Protein AF-A0A8J9S6G0-F1 (afdb_monomer_lite)

Sequence (273 aa):
MLQKEKFLAVPFSVGAMVRSRDTAATLPPPAPLPKRSLSDLYPTIAELQRQLRAQKAAGQPTAKRSPTPLLDPEKFKRIKVEPKKYAKAIDRAARKSRQTTADTLSKQLKDVHKVLNAHQVDFFKFHRQRRTEHAKLLKTIRDVFNKEARKVEKDATHAEKARIAALRANDMTAYSKLLEETRNDRLQYLLDKTEKHFTQISSLLHQERSDDGGDQKGNNSYYASAHLKTEEVRQPSILVGGELKEYQLLGLQWLVSLYNNKLNGILADEMGL

Radius of gyration: 73.79 Å; chains: 1; bounding box: 169×74×153 Å

Secondary structure (DSSP, 8-state):
--------------------------------PPPPPGGGGHHHHHHHHHHHHHHHHHHS--TT-----SS-TTTT-------HHHHHHHHHHHHHHHHHHHHHHHHHHHHHHHHHHHHHHHHHHHHHHHHHHHHHHHHHHHHHHHHHHHHHHHHHHHHHHHHHHHHHTT-HHHHHHHHHHTT-HHHHHHHHHHHHHHHHHHHHHHHHHTT------SS-HHHHHHTSS-------TT--SSPPPHHHHHHHHHHHHHHHTT--------S--

pLDDT: mean 74.68, std 18.39, range [33.09, 98.12]

Structure (mmCIF, N/CA/C/O backbone):
data_AF-A0A8J9S6G0-F1
#
_entry.id   AF-A0A8J9S6G0-F1
#
loop_
_atom_site.group_PDB
_atom_site.id
_atom_site.type_symbol
_atom_site.label_atom_id
_atom_site.label_alt_id
_atom_site.label_comp_id
_atom_site.label_asym_id
_atom_site.label_entity_id
_atom_site.label_seq_id
_atom_site.pdbx_PDB_ins_code
_atom_site.Cartn_x
_atom_site.Cartn_y
_atom_site.Cartn_z
_atom_site.occupancy
_atom_site.B_iso_or_equiv
_atom_site.auth_seq_id
_atom_site.auth_comp_id
_atom_site.auth_asym_id
_atom_site.auth_atom_id
_atom_site.pdbx_PDB_model_num
ATOM 1 N N . MET A 1 1 ? -72.592 -12.028 15.151 1.00 35.75 1 MET A N 1
ATOM 2 C CA . MET A 1 1 ? -72.909 -13.454 15.386 1.00 35.75 1 MET A CA 1
ATOM 3 C C . MET A 1 1 ? -72.595 -13.732 16.846 1.00 35.75 1 MET A C 1
ATOM 5 O O . MET A 1 1 ? -71.434 -13.620 17.189 1.00 35.75 1 MET A O 1
ATOM 9 N N . LEU A 1 2 ? -73.475 -13.985 17.801 1.00 43.28 2 LEU A N 1
ATOM 10 C CA . LEU A 1 2 ? -74.925 -14.006 18.005 1.00 43.28 2 LEU A CA 1
ATOM 11 C C . LEU A 1 2 ? -75.035 -13.657 19.514 1.00 43.28 2 LEU A C 1
ATOM 13 O O . LEU A 1 2 ? -74.174 -14.065 20.284 1.00 43.28 2 LEU A O 1
ATOM 17 N N . GLN A 1 3 ? -75.855 -12.673 19.899 1.00 38.41 3 GLN A N 1
ATOM 18 C CA . GLN A 1 3 ? -77.070 -12.892 20.707 1.00 38.41 3 GLN A CA 1
ATOM 19 C C . GLN A 1 3 ? -76.854 -13.748 21.977 1.00 38.41 3 GLN A C 1
ATOM 21 O O . GLN A 1 3 ? -76.356 -14.855 21.884 1.00 38.41 3 GLN A O 1
ATOM 26 N N . LYS A 1 4 ? -77.306 -13.410 23.183 1.00 37.19 4 LYS A N 1
ATOM 27 C CA . LYS A 1 4 ? -78.151 -12.349 23.752 1.00 37.19 4 LYS A CA 1
ATOM 28 C C . LYS A 1 4 ? -78.420 -12.834 25.196 1.00 37.19 4 LYS A C 1
ATOM 30 O O . LYS A 1 4 ? -78.429 -14.039 25.404 1.00 37.19 4 LYS A O 1
ATOM 35 N N . GLU A 1 5 ? -78.788 -11.916 26.096 1.00 39.09 5 GLU A N 1
ATOM 36 C CA . GLU A 1 5 ? -79.733 -12.182 27.204 1.00 39.09 5 GLU A CA 1
ATOM 37 C C . GLU A 1 5 ? -79.266 -13.100 28.375 1.00 39.09 5 GLU A C 1
ATOM 39 O O . GLU A 1 5 ? -78.584 -14.087 28.183 1.00 39.09 5 GLU A O 1
ATOM 44 N N . LYS A 1 6 ? -79.594 -12.891 29.655 1.00 42.31 6 LYS A N 1
ATOM 45 C CA . LYS A 1 6 ? -80.516 -11.962 30.316 1.00 42.31 6 LYS A CA 1
ATOM 46 C C . LYS A 1 6 ? -80.328 -12.025 31.850 1.00 42.31 6 LYS A C 1
ATOM 48 O O . LYS A 1 6 ? -80.106 -13.093 32.403 1.00 42.31 6 LYS A O 1
ATOM 53 N N . PHE A 1 7 ? -80.536 -10.866 32.476 1.00 39.62 7 PHE A N 1
ATOM 54 C CA . PHE A 1 7 ? -81.046 -10.602 33.833 1.00 39.62 7 PHE A CA 1
ATOM 55 C C . PHE A 1 7 ? -80.230 -10.952 35.095 1.00 39.62 7 PHE A C 1
ATOM 57 O O . PHE A 1 7 ? -80.375 -11.996 35.720 1.00 39.62 7 PHE A O 1
ATOM 64 N N . LEU A 1 8 ? -79.532 -9.914 35.573 1.00 38.03 8 LEU A N 1
ATOM 65 C CA . LEU A 1 8 ? -79.665 -9.400 36.943 1.00 38.03 8 LEU A CA 1
ATOM 66 C C . LEU A 1 8 ? -81.150 -9.189 37.302 1.00 38.03 8 LEU A C 1
ATOM 68 O O . LEU A 1 8 ? -81.834 -8.507 36.544 1.00 38.03 8 LEU A O 1
ATOM 72 N N . ALA A 1 9 ? -81.615 -9.691 38.450 1.00 42.94 9 ALA A N 1
ATOM 73 C CA . ALA A 1 9 ? -82.533 -8.983 39.359 1.00 42.94 9 ALA A CA 1
ATOM 74 C C . ALA A 1 9 ? -82.919 -9.863 40.561 1.00 42.94 9 ALA A C 1
ATOM 76 O O . ALA A 1 9 ? -83.453 -10.959 40.426 1.00 42.94 9 ALA A O 1
ATOM 77 N N . VAL A 1 10 ? -82.659 -9.320 41.746 1.00 43.94 10 VAL A N 1
ATOM 78 C CA . VAL A 1 10 ? -83.148 -9.751 43.060 1.00 43.94 10 VAL A CA 1
ATOM 79 C C . VAL A 1 10 ? -84.654 -9.462 43.154 1.00 43.94 10 VAL A C 1
ATOM 81 O O . VAL A 1 10 ? -85.050 -8.371 42.743 1.00 43.94 10 VAL A O 1
ATOM 84 N N . PRO A 1 11 ? -85.499 -10.318 43.755 1.00 45.34 11 PRO A N 1
ATOM 85 C CA . PRO A 1 11 ? -86.811 -9.885 44.205 1.00 45.34 11 PRO A CA 1
ATOM 86 C C . PRO A 1 11 ? -86.759 -9.547 45.701 1.00 45.34 11 PRO A C 1
ATOM 88 O O . PRO A 1 11 ? -86.687 -10.421 46.562 1.00 45.34 11 PRO A O 1
ATOM 91 N N . PHE A 1 12 ? -86.809 -8.250 45.999 1.00 35.78 12 PHE A N 1
ATOM 92 C CA . PHE A 1 12 ? -87.302 -7.710 47.264 1.00 35.78 12 PHE A CA 1
ATOM 93 C C . PHE A 1 12 ? -88.588 -6.947 46.941 1.00 35.78 12 PHE A C 1
ATOM 95 O O . PHE A 1 12 ? -88.571 -6.148 46.009 1.00 35.78 12 PHE A O 1
ATOM 102 N N . SER A 1 13 ? -89.669 -7.215 47.680 1.00 36.53 13 SER A N 1
ATOM 103 C CA . SER A 1 13 ? -90.870 -6.376 47.893 1.00 36.53 13 SER A CA 1
ATOM 104 C C . SER A 1 13 ? -92.065 -7.309 48.153 1.00 36.53 13 SER A C 1
ATOM 106 O O . SER A 1 13 ? -92.480 -8.045 47.266 1.00 36.53 13 SER A O 1
ATOM 108 N N . VAL A 1 14 ? -92.441 -7.547 49.412 1.00 38.38 14 VAL A N 1
ATOM 109 C CA . VAL A 1 14 ? -93.369 -6.733 50.229 1.00 38.38 14 VAL A CA 1
ATOM 110 C C . VAL A 1 14 ? -94.842 -7.027 49.914 1.00 38.38 14 VAL A C 1
ATOM 112 O O . VAL A 1 14 ? -95.349 -6.746 48.837 1.00 38.38 14 VAL A O 1
ATOM 115 N N . GLY A 1 15 ? -95.507 -7.570 50.940 1.00 36.59 15 GLY A N 1
ATOM 116 C CA . GLY A 1 15 ? -96.826 -7.157 51.427 1.00 36.59 15 GLY A CA 1
ATOM 117 C C . GLY A 1 15 ? -97.965 -7.027 50.419 1.00 36.59 15 GLY A C 1
ATOM 118 O O . GLY A 1 15 ? -98.207 -5.945 49.893 1.00 36.59 15 GLY A O 1
ATOM 119 N N . ALA A 1 16 ? -98.776 -8.079 50.297 1.00 41.28 16 ALA A N 1
ATOM 120 C CA . ALA A 1 16 ? -100.154 -7.934 49.841 1.00 41.28 16 ALA A CA 1
ATOM 121 C C . ALA A 1 16 ? -101.040 -7.567 51.041 1.00 41.28 16 ALA A C 1
ATOM 123 O O . ALA A 1 16 ? -101.256 -8.357 51.961 1.00 41.28 16 ALA A O 1
ATOM 124 N N . MET A 1 17 ? -101.494 -6.318 51.023 1.00 38.25 17 MET A N 1
ATOM 125 C CA . MET A 1 17 ? -102.382 -5.699 51.992 1.00 38.25 17 MET A CA 1
ATOM 126 C C . MET A 1 17 ? -103.817 -6.207 51.826 1.00 38.25 17 MET A C 1
ATOM 128 O O . MET A 1 17 ? -104.361 -6.276 50.725 1.00 38.25 17 MET A O 1
ATOM 132 N N . VAL A 1 18 ? -104.412 -6.510 52.973 1.00 37.88 18 VAL A N 1
ATOM 133 C CA . VAL A 1 18 ? -105.819 -6.822 53.213 1.00 37.88 18 VAL A CA 1
ATOM 134 C C . VAL A 1 18 ? -106.748 -5.799 52.550 1.00 37.88 18 VAL A C 1
ATOM 136 O O . VAL A 1 18 ? -106.618 -4.594 52.764 1.00 37.88 18 VAL A O 1
ATOM 139 N N . ARG A 1 19 ? -107.762 -6.291 51.832 1.00 38.34 19 ARG A N 1
ATOM 140 C CA . ARG A 1 19 ? -109.042 -5.596 51.658 1.00 38.34 19 ARG A CA 1
ATOM 141 C C . ARG A 1 19 ? -110.169 -6.590 51.906 1.00 38.34 19 ARG A C 1
ATOM 143 O O . ARG A 1 19 ? -110.445 -7.438 51.068 1.00 38.34 19 ARG A O 1
ATOM 150 N N . SER A 1 20 ? -110.801 -6.463 53.066 1.00 33.09 20 SER A N 1
ATOM 151 C CA . SER A 1 20 ? -112.131 -7.000 53.336 1.00 33.09 20 SER A CA 1
ATOM 152 C C . SER A 1 20 ? -113.051 -5.801 53.539 1.00 33.09 20 SER A C 1
ATOM 154 O O . SER A 1 20 ? -112.735 -4.919 54.339 1.00 33.09 20 SER A O 1
ATOM 156 N N . ARG A 1 21 ? -114.136 -5.735 52.767 1.00 38.53 21 ARG A N 1
ATOM 157 C CA . ARG A 1 21 ? -115.273 -4.851 53.021 1.00 38.53 21 ARG A CA 1
ATOM 158 C C . ARG A 1 21 ? -116.511 -5.722 53.167 1.00 38.53 21 ARG A C 1
ATOM 160 O O . ARG A 1 21 ? -116.861 -6.443 52.241 1.00 38.53 21 ARG A O 1
ATOM 167 N N . ASP A 1 22 ? -117.087 -5.594 54.355 1.00 33.62 22 ASP A N 1
ATOM 168 C CA . ASP A 1 22 ? -118.505 -5.575 54.692 1.00 33.62 22 ASP A CA 1
ATOM 169 C C . ASP A 1 22 ? -119.375 -6.762 54.265 1.00 33.62 22 ASP A C 1
ATOM 171 O O . ASP A 1 22 ? -119.702 -6.950 53.099 1.00 33.62 22 ASP A O 1
ATOM 175 N N . THR A 1 23 ? -119.865 -7.507 55.259 1.00 40.75 23 THR A N 1
ATOM 176 C CA . THR A 1 23 ? -121.305 -7.577 55.582 1.00 40.75 23 THR A CA 1
ATOM 177 C C . THR A 1 23 ? -121.524 -8.430 56.836 1.00 40.75 23 THR A C 1
ATOM 179 O O . THR A 1 23 ? -120.995 -9.528 56.980 1.00 40.75 23 THR A O 1
ATOM 182 N N . ALA A 1 24 ? -122.283 -7.885 57.784 1.00 34.50 24 ALA A N 1
ATOM 183 C CA . ALA A 1 24 ? -122.760 -8.578 58.973 1.00 34.50 24 ALA A CA 1
ATOM 184 C C . ALA A 1 24 ? -123.905 -9.541 58.617 1.00 34.50 24 ALA A C 1
ATOM 186 O O . ALA A 1 24 ? -124.788 -9.133 57.868 1.00 34.50 24 ALA A O 1
ATOM 187 N N . ALA A 1 25 ? -123.916 -10.756 59.186 1.00 37.22 25 ALA A N 1
ATOM 188 C CA . ALA A 1 25 ? -125.109 -11.447 59.710 1.00 37.22 25 ALA A CA 1
ATOM 189 C C . ALA A 1 25 ? -124.828 -12.930 60.055 1.00 37.22 25 ALA A C 1
ATOM 191 O O . ALA A 1 25 ? -124.450 -13.716 59.197 1.00 37.22 25 ALA A O 1
ATOM 192 N N . THR A 1 26 ? -125.115 -13.277 61.314 1.00 38.00 26 THR A N 1
ATOM 193 C CA . THR A 1 26 ? -125.876 -14.468 61.752 1.00 38.00 26 THR A CA 1
ATOM 194 C C . THR A 1 26 ? -125.322 -15.887 61.496 1.00 38.00 26 THR A C 1
ATOM 196 O O . THR A 1 26 ? -125.267 -16.381 60.377 1.00 38.00 26 THR A O 1
ATOM 199 N N . LEU A 1 27 ? -125.027 -16.598 62.596 1.00 46.34 27 LEU A N 1
ATOM 200 C CA . LEU A 1 27 ? -124.764 -18.049 62.663 1.00 46.34 27 LEU A CA 1
ATOM 201 C C . LEU A 1 27 ? -126.004 -18.903 62.315 1.00 46.34 27 LEU A C 1
ATOM 203 O O . LEU A 1 27 ? -127.105 -18.572 62.759 1.00 46.34 27 LEU A O 1
ATOM 207 N N . PRO A 1 28 ? -125.813 -20.061 61.647 1.00 52.03 28 PRO A N 1
ATOM 208 C CA . PRO A 1 28 ? -126.498 -21.310 62.035 1.00 52.03 28 PRO A CA 1
ATOM 209 C C . PRO A 1 28 ? -125.566 -22.571 62.025 1.00 52.03 28 PRO A C 1
ATOM 211 O O . PRO A 1 28 ? -124.398 -22.458 61.655 1.00 52.03 28 PRO A O 1
ATOM 214 N N . PRO A 1 29 ? -126.023 -23.754 62.515 1.00 51.69 29 PRO A N 1
ATOM 215 C CA . PRO A 1 29 ? -125.214 -24.772 63.223 1.00 51.69 29 PRO A CA 1
ATOM 216 C C . PRO A 1 29 ? -124.598 -25.885 62.328 1.00 51.69 29 PRO A C 1
ATOM 218 O O . PRO A 1 29 ? -124.905 -25.941 61.138 1.00 51.69 29 PRO A O 1
ATOM 221 N N . PRO A 1 30 ? -123.737 -26.791 62.864 1.00 58.31 30 PRO A N 1
ATOM 222 C CA . PRO A 1 30 ? -122.928 -27.712 62.054 1.00 58.31 30 PRO A CA 1
ATOM 223 C C . PRO A 1 30 ? -123.548 -29.113 61.861 1.00 58.31 30 PRO A C 1
ATOM 225 O O . PRO A 1 30 ? -124.180 -29.649 62.770 1.00 58.31 30 PRO A O 1
ATOM 228 N N . ALA A 1 31 ? -123.273 -29.748 60.711 1.00 43.78 31 ALA A N 1
ATOM 229 C CA . ALA A 1 31 ? -123.422 -31.194 60.449 1.00 43.78 31 ALA A CA 1
ATOM 230 C C . ALA A 1 31 ? -122.500 -31.634 59.264 1.00 43.78 31 ALA A C 1
ATOM 232 O O . ALA A 1 31 ? -121.952 -30.765 58.589 1.00 43.78 31 ALA A O 1
ATOM 233 N N . PRO A 1 32 ? -122.267 -32.939 58.996 1.00 50.75 32 PRO A N 1
ATOM 234 C CA . PRO A 1 32 ? -121.074 -33.702 59.386 1.00 50.75 32 PRO A CA 1
ATOM 235 C C . PRO A 1 32 ? -120.124 -34.087 58.219 1.00 50.75 32 PRO A C 1
ATOM 237 O O . PRO A 1 32 ? -120.483 -34.048 57.047 1.00 50.75 32 PRO A O 1
ATOM 240 N N . LEU A 1 33 ? -118.895 -34.506 58.560 1.00 52.81 33 LEU A N 1
ATOM 241 C CA . LEU A 1 33 ? -117.817 -34.923 57.637 1.00 52.81 33 LEU A CA 1
ATOM 242 C C . LEU A 1 33 ? -118.018 -36.339 57.039 1.00 52.81 33 LEU A C 1
ATOM 244 O O . LEU A 1 33 ? -118.394 -37.249 57.785 1.00 52.81 33 LEU A O 1
ATOM 248 N N . PRO A 1 34 ? -117.642 -36.597 55.764 1.00 50.94 34 PRO A N 1
ATOM 249 C CA . PRO A 1 34 ? -117.531 -37.949 55.221 1.00 50.94 34 PRO A CA 1
ATOM 250 C C . PRO A 1 34 ? -116.129 -38.544 55.467 1.00 50.94 34 PRO A C 1
ATOM 252 O O . PRO A 1 34 ? -115.103 -37.871 55.350 1.00 50.94 34 PRO A O 1
ATOM 255 N N . LYS A 1 35 ? -116.084 -39.834 55.817 1.00 49.53 35 LYS A N 1
ATOM 256 C CA . LYS A 1 35 ? -114.869 -40.608 56.130 1.00 49.53 35 LYS A CA 1
ATOM 257 C C . LYS A 1 35 ? -114.070 -40.936 54.852 1.00 49.53 35 LYS A C 1
ATOM 259 O O . LYS A 1 35 ? -114.642 -41.456 53.900 1.00 49.53 35 LYS A O 1
ATOM 264 N N . ARG A 1 36 ? -112.752 -40.676 54.852 1.00 52.06 36 ARG A N 1
ATOM 265 C CA . ARG A 1 36 ? -111.778 -41.089 53.811 1.00 52.06 36 ARG A CA 1
ATOM 266 C C . ARG A 1 36 ? -111.217 -42.495 54.094 1.00 52.06 36 ARG A C 1
ATOM 268 O O . ARG A 1 36 ? -111.046 -42.864 55.254 1.00 52.06 36 ARG A O 1
ATOM 275 N N . SER A 1 37 ? -110.966 -43.273 53.037 1.00 54.47 37 SER A N 1
ATOM 276 C CA . SER A 1 37 ? -110.610 -44.703 53.051 1.00 54.47 37 SER A CA 1
ATOM 277 C C . SER A 1 37 ? -109.114 -45.001 53.261 1.00 54.47 37 SER A C 1
ATOM 279 O O . SER A 1 37 ? -108.248 -44.214 52.901 1.00 54.47 37 SER A O 1
ATOM 281 N N . LEU A 1 38 ? -108.833 -46.196 53.799 1.00 56.62 38 LEU A N 1
ATOM 282 C CA . LEU A 1 38 ? -107.563 -46.734 54.333 1.00 56.62 38 LEU A CA 1
ATOM 283 C C . LEU A 1 38 ? -106.335 -46.816 53.392 1.00 56.62 38 LEU A C 1
ATOM 285 O O . LEU A 1 38 ? -105.284 -47.291 53.816 1.00 56.62 38 LEU A O 1
ATOM 289 N N . SER A 1 39 ? -106.416 -46.366 52.142 1.00 57.22 39 SER A N 1
ATOM 290 C CA . SER A 1 39 ? -105.309 -46.438 51.172 1.00 57.22 39 SER A CA 1
ATOM 291 C C . SER A 1 39 ? -104.228 -45.364 51.369 1.00 57.22 39 SER A C 1
ATOM 293 O O . SER A 1 39 ? -103.098 -45.549 50.923 1.00 57.22 39 SER A O 1
ATOM 295 N N . ASP A 1 40 ? -104.533 -44.285 52.093 1.00 54.97 40 ASP A N 1
ATOM 296 C CA . ASP A 1 40 ? -103.639 -43.125 52.247 1.00 54.97 40 ASP A CA 1
ATOM 297 C C . ASP A 1 40 ? -102.641 -43.256 53.420 1.00 54.97 40 ASP A C 1
ATOM 299 O O . ASP A 1 40 ? -101.820 -42.368 53.638 1.00 54.97 40 ASP A O 1
ATOM 303 N N . LEU A 1 41 ? -102.684 -44.356 54.189 1.00 57.53 41 LEU A N 1
ATOM 304 C CA . LEU A 1 41 ? -101.901 -44.515 55.429 1.00 57.53 41 LEU A CA 1
ATOM 305 C C . LEU A 1 41 ? -100.533 -45.211 55.257 1.00 57.53 41 LEU A C 1
ATOM 307 O O . LEU A 1 41 ? -99.709 -45.195 56.172 1.00 57.53 41 LEU A O 1
ATOM 311 N N . TYR A 1 42 ? -100.266 -45.833 54.105 1.00 58.72 42 TYR A N 1
ATOM 312 C CA . TYR A 1 42 ? -99.021 -46.579 53.855 1.00 58.72 42 TYR A CA 1
ATOM 313 C C . TYR A 1 42 ? -97.747 -45.717 53.697 1.00 58.72 42 TYR A C 1
ATOM 315 O O . TYR A 1 42 ? -96.700 -46.131 54.208 1.00 58.72 42 TYR A O 1
ATOM 323 N N . PRO A 1 43 ? -97.775 -44.525 53.063 1.00 62.19 43 PRO A N 1
ATOM 324 C CA . PRO A 1 43 ? -96.584 -43.677 52.931 1.00 62.19 43 PRO A CA 1
ATOM 325 C C . PRO A 1 43 ? -96.059 -43.181 54.287 1.00 62.19 43 PRO A C 1
ATOM 327 O O . PRO A 1 43 ? -94.851 -43.117 54.511 1.00 62.19 43 PRO A O 1
ATOM 330 N N . THR A 1 44 ? -96.967 -42.905 55.226 1.00 67.81 44 THR A N 1
ATOM 331 C CA . THR A 1 44 ? -96.662 -42.321 56.541 1.00 67.81 44 THR A CA 1
ATOM 332 C C . THR A 1 44 ? -95.887 -43.285 57.444 1.00 67.81 44 THR A C 1
ATOM 334 O O . THR A 1 44 ? -94.997 -42.877 58.190 1.00 67.81 44 THR A O 1
ATOM 337 N N . ILE A 1 45 ? -96.174 -44.587 57.350 1.00 73.12 45 ILE A N 1
ATOM 338 C CA . ILE A 1 45 ? -95.494 -45.617 58.149 1.00 73.12 45 ILE A CA 1
ATOM 339 C C . ILE A 1 45 ? -94.046 -45.812 57.671 1.00 73.12 45 ILE A C 1
ATOM 341 O O . ILE A 1 45 ? -93.134 -45.949 58.491 1.00 73.12 45 ILE A O 1
ATOM 345 N N . ALA A 1 46 ? -93.806 -45.776 56.357 1.00 74.50 46 ALA A N 1
ATOM 346 C CA . ALA A 1 46 ? -92.463 -45.909 55.789 1.00 74.50 46 ALA A CA 1
ATOM 347 C C . ALA A 1 46 ? -91.544 -44.741 56.191 1.00 74.50 46 ALA A C 1
ATOM 349 O O . ALA A 1 46 ? -90.350 -44.926 56.452 1.00 74.50 46 ALA A O 1
ATOM 350 N N . GLU A 1 47 ? -92.110 -43.540 56.280 1.00 77.19 47 GLU A N 1
ATOM 351 C CA . GLU A 1 47 ? -91.395 -42.328 56.664 1.00 77.19 47 GLU A CA 1
ATOM 352 C C . GLU A 1 47 ? -91.034 -42.330 58.156 1.00 77.19 47 GLU A C 1
ATOM 354 O O . GLU A 1 47 ? -89.877 -42.087 58.514 1.00 77.19 47 GLU A O 1
ATOM 359 N N . LEU A 1 48 ? -91.964 -42.762 59.017 1.00 78.31 48 LEU A N 1
ATOM 360 C CA . LEU A 1 48 ? -91.702 -42.982 60.442 1.00 78.31 48 LEU A CA 1
ATOM 361 C C . LEU A 1 48 ? -90.595 -44.029 60.658 1.00 78.31 48 LEU A C 1
ATOM 363 O O . LEU A 1 48 ? -89.713 -43.865 61.503 1.00 78.31 48 LEU A O 1
ATOM 367 N N . GLN A 1 49 ? -90.588 -45.096 59.853 1.00 79.12 49 GLN A N 1
ATOM 368 C CA . GLN A 1 49 ? -89.577 -46.147 59.946 1.00 79.12 49 GLN A CA 1
ATOM 369 C C . GLN A 1 49 ? -88.182 -45.657 59.517 1.00 79.12 49 GLN A C 1
ATOM 371 O O . GLN A 1 49 ? -87.183 -46.061 60.119 1.00 79.12 49 GLN A O 1
ATOM 376 N N . ARG A 1 50 ? -88.083 -44.756 58.525 1.00 79.56 50 ARG A N 1
ATOM 377 C CA . ARG A 1 50 ? -86.815 -44.083 58.176 1.00 79.56 50 ARG A CA 1
ATOM 378 C C . ARG A 1 50 ? -86.339 -43.159 59.289 1.00 79.56 50 ARG A C 1
ATOM 380 O O . ARG A 1 50 ? -85.162 -43.218 59.636 1.00 79.56 50 ARG A O 1
ATOM 387 N N . GLN A 1 51 ? -87.231 -42.361 59.871 1.00 81.12 51 GLN A N 1
ATOM 388 C CA . GLN A 1 51 ? -86.887 -41.458 60.972 1.00 81.12 51 GLN A CA 1
ATOM 389 C C . GLN A 1 51 ? -86.392 -42.228 62.204 1.00 81.12 51 GLN A C 1
ATOM 391 O O . GLN A 1 51 ? -85.357 -41.882 62.770 1.00 81.12 51 GLN A O 1
ATOM 396 N N . LEU A 1 52 ? -87.053 -43.332 62.565 1.00 79.94 52 LEU A N 1
ATOM 397 C CA . LEU A 1 52 ? -86.630 -44.188 63.677 1.00 79.94 52 LEU A CA 1
ATOM 398 C C . LEU A 1 52 ? -85.290 -44.889 63.410 1.00 79.94 52 LEU A C 1
ATOM 400 O O . LEU A 1 52 ? -84.472 -45.019 64.321 1.00 79.94 52 LEU A O 1
ATOM 404 N N . ARG A 1 53 ? -85.024 -45.315 62.167 1.00 78.88 53 ARG A N 1
ATOM 405 C CA . ARG A 1 53 ? -83.717 -45.880 61.785 1.00 78.88 53 ARG A CA 1
ATOM 406 C C . ARG A 1 53 ? -82.607 -44.829 61.806 1.00 78.88 53 ARG A C 1
ATOM 408 O O . ARG A 1 53 ? -81.522 -45.133 62.289 1.00 78.88 53 ARG A O 1
ATOM 415 N N . ALA A 1 54 ? -82.876 -43.608 61.346 1.00 78.56 54 ALA A N 1
ATOM 416 C CA . ALA A 1 54 ? -81.922 -42.501 61.398 1.00 78.56 54 ALA A CA 1
ATOM 417 C C . ALA A 1 54 ? -81.610 -42.083 62.843 1.00 78.56 54 ALA A C 1
ATOM 419 O O . ALA A 1 54 ? -80.443 -41.903 63.180 1.00 78.56 54 ALA A O 1
ATOM 420 N N . GLN A 1 55 ? -82.620 -42.016 63.719 1.00 76.31 55 GLN A N 1
ATOM 421 C CA . GLN A 1 55 ? -82.402 -41.755 65.145 1.00 76.31 55 GLN A CA 1
ATOM 422 C C . GLN A 1 55 ? -81.600 -42.871 65.822 1.00 76.31 55 GLN A C 1
ATOM 424 O O . GLN A 1 55 ? -80.666 -42.578 66.565 1.00 76.31 55 GLN A O 1
ATOM 429 N N . LYS A 1 56 ? -81.897 -44.148 65.535 1.00 73.06 56 LYS A N 1
ATOM 430 C CA . LYS A 1 56 ? -81.092 -45.264 66.058 1.00 73.06 56 LYS A CA 1
ATOM 431 C C . LYS A 1 56 ? -79.652 -45.226 65.550 1.00 73.06 56 LYS A C 1
ATOM 433 O O . LYS A 1 56 ? -78.749 -45.437 66.346 1.00 73.06 56 LYS A O 1
ATOM 438 N N . ALA A 1 57 ? -79.429 -44.916 64.273 1.00 69.75 57 ALA A N 1
ATOM 439 C CA . ALA A 1 57 ? -78.086 -44.787 63.710 1.00 69.75 57 ALA A CA 1
ATOM 440 C C . ALA A 1 57 ? -77.311 -43.592 64.299 1.00 69.75 57 ALA A C 1
ATOM 442 O O . ALA A 1 57 ? -76.116 -43.709 64.548 1.00 69.75 57 ALA A O 1
ATOM 443 N N . ALA A 1 58 ? -77.985 -42.470 64.571 1.00 64.88 58 ALA A N 1
ATOM 444 C CA . ALA A 1 58 ? -77.384 -41.302 65.217 1.00 64.88 58 ALA A CA 1
ATOM 445 C C . ALA A 1 58 ? -77.056 -41.543 66.703 1.00 64.88 58 ALA A C 1
ATOM 447 O O . ALA A 1 58 ? -76.087 -40.986 67.214 1.00 64.88 58 ALA A O 1
ATOM 448 N N . GLY A 1 59 ? -77.846 -42.378 67.387 1.00 61.00 59 GLY A N 1
ATOM 449 C CA . GLY A 1 59 ? -77.647 -42.741 68.792 1.00 61.00 59 GLY A CA 1
ATOM 450 C C . GLY A 1 59 ? -76.723 -43.939 69.025 1.00 61.00 59 GLY A C 1
ATOM 451 O O . GLY A 1 59 ? -76.397 -44.233 70.175 1.00 61.00 59 GLY A O 1
ATOM 452 N N . GLN A 1 60 ? -76.299 -44.651 67.976 1.00 60.66 60 GLN A N 1
ATOM 453 C CA . GLN A 1 60 ? -75.428 -45.812 68.124 1.00 60.66 60 GLN A CA 1
ATOM 454 C C . GLN A 1 60 ? -73.970 -45.343 68.248 1.00 60.66 60 GLN A C 1
ATOM 456 O O . GLN A 1 60 ? -73.448 -44.730 67.311 1.00 60.66 60 GLN A O 1
ATOM 461 N N . PRO A 1 61 ? -73.282 -45.598 69.379 1.00 57.34 61 PRO A N 1
ATOM 462 C CA . PRO A 1 61 ? -71.888 -45.214 69.523 1.00 57.34 61 PRO A CA 1
ATOM 463 C C . PRO A 1 61 ? -71.080 -45.955 68.458 1.00 57.34 61 PRO A C 1
ATOM 465 O O . PRO A 1 61 ? -71.018 -47.184 68.433 1.00 57.34 61 PRO A O 1
ATOM 468 N N . THR A 1 62 ? -70.484 -45.199 67.539 1.00 61.16 62 THR A N 1
ATOM 469 C CA . THR A 1 62 ? -69.572 -45.734 66.531 1.00 61.16 62 THR A CA 1
ATOM 470 C C . THR A 1 62 ? -68.356 -46.302 67.261 1.00 61.16 62 THR A C 1
ATOM 472 O O . THR A 1 62 ? -67.439 -45.578 67.636 1.00 61.16 62 THR A O 1
ATOM 475 N N . ALA A 1 63 ? -68.358 -47.616 67.495 1.00 57.03 63 ALA A N 1
ATOM 476 C CA . ALA A 1 63 ? -67.389 -48.355 68.312 1.00 57.03 63 ALA A CA 1
ATOM 477 C C . ALA A 1 63 ? -65.942 -48.377 67.754 1.00 57.03 63 ALA A C 1
ATOM 479 O O . ALA A 1 63 ? -65.141 -49.226 68.127 1.00 57.03 63 ALA A O 1
ATOM 480 N N . LYS A 1 64 ? -65.590 -47.456 66.846 1.00 59.88 64 LYS A N 1
ATOM 481 C CA . LYS A 1 64 ? -64.265 -47.322 66.222 1.00 59.88 64 LYS A CA 1
ATOM 482 C C . LYS A 1 64 ? -63.821 -45.860 66.071 1.00 59.88 64 LYS A C 1
ATOM 484 O O . LYS A 1 64 ? -63.242 -45.492 65.053 1.00 59.88 64 LYS A O 1
ATOM 489 N N . ARG A 1 65 ? -64.086 -45.002 67.059 1.00 59.06 65 ARG A N 1
ATOM 490 C CA . ARG A 1 65 ? -63.395 -43.706 67.155 1.00 59.06 65 ARG A CA 1
ATOM 491 C C . ARG A 1 65 ? -62.141 -43.882 68.007 1.00 59.06 65 ARG A C 1
ATOM 493 O O . ARG A 1 65 ? -62.238 -44.172 69.195 1.00 59.06 65 ARG A O 1
ATOM 500 N N . SER A 1 66 ? -60.969 -43.729 67.388 1.00 59.62 66 SER A N 1
ATOM 501 C CA . SER A 1 66 ? -59.703 -43.529 68.105 1.00 59.62 66 SER A CA 1
ATOM 502 C C . SER A 1 66 ? -59.866 -42.393 69.122 1.00 59.62 66 SER A C 1
ATOM 504 O O . SER A 1 66 ? -60.597 -41.446 68.813 1.00 59.62 66 SER A O 1
ATOM 506 N N . PRO A 1 67 ? -59.214 -42.438 70.298 1.00 61.31 67 PRO A N 1
ATOM 507 C CA . PRO A 1 67 ? -59.372 -41.404 71.313 1.00 61.31 67 PRO A CA 1
ATOM 508 C C . PRO A 1 67 ? -58.864 -40.062 70.772 1.00 61.31 67 PRO A C 1
ATOM 510 O O . PRO A 1 67 ? -57.669 -39.783 70.759 1.00 61.31 67 PRO A O 1
ATOM 513 N N . THR A 1 68 ? -59.777 -39.229 70.282 1.00 62.59 68 THR A N 1
ATOM 514 C CA . THR A 1 68 ? -59.507 -37.821 70.000 1.00 62.59 68 THR A CA 1
ATOM 515 C C . THR A 1 68 ? -59.403 -37.106 71.345 1.00 62.59 68 THR A C 1
ATOM 517 O O . THR A 1 68 ? -60.348 -37.220 72.134 1.00 62.59 68 THR A O 1
ATOM 520 N N . PRO A 1 69 ? -58.301 -36.393 71.640 1.00 64.56 69 PRO A N 1
ATOM 521 C CA . PRO A 1 69 ? -58.187 -35.591 72.852 1.00 64.56 69 PRO A CA 1
ATOM 522 C C . PRO A 1 69 ? -59.414 -34.685 72.981 1.00 64.56 69 PRO A C 1
ATOM 524 O O . PRO A 1 69 ? -59.751 -33.958 72.049 1.00 64.56 69 PRO A O 1
ATOM 527 N N . LEU A 1 70 ? -60.110 -34.768 74.117 1.00 61.44 70 LEU A N 1
ATOM 528 C CA . LEU A 1 70 ? -61.388 -34.081 74.350 1.00 61.44 70 LEU A CA 1
ATOM 529 C C . LEU A 1 70 ? -61.269 -32.548 74.239 1.00 61.44 70 LEU A C 1
ATOM 531 O O . LEU A 1 70 ? -62.256 -31.859 73.993 1.00 61.44 70 LEU A O 1
ATOM 535 N N . LEU A 1 71 ? -60.052 -32.022 74.382 1.00 67.88 71 LEU A N 1
ATOM 536 C CA . LEU A 1 71 ? -59.701 -30.636 74.120 1.00 67.88 71 LEU A CA 1
ATOM 537 C C . LEU A 1 71 ? -58.520 -30.612 73.152 1.00 67.88 71 LEU A C 1
ATOM 539 O O . LEU A 1 71 ? -57.514 -31.276 73.393 1.00 67.88 71 LEU A O 1
ATOM 543 N N . ASP A 1 72 ? -58.649 -29.839 72.075 1.00 69.50 72 ASP A N 1
ATOM 544 C CA . ASP A 1 72 ? -57.558 -29.577 71.141 1.00 69.50 72 ASP A CA 1
ATOM 545 C C . ASP A 1 72 ? -56.404 -28.885 71.896 1.00 69.50 72 ASP A C 1
ATOM 547 O O . ASP A 1 72 ? -56.577 -27.743 72.340 1.00 69.50 72 ASP A O 1
ATOM 551 N N . PRO A 1 73 ? -55.243 -29.545 72.089 1.00 69.88 73 PRO A N 1
ATOM 552 C CA . PRO A 1 73 ? -54.132 -28.983 72.849 1.00 69.88 73 PRO A CA 1
ATOM 553 C C . PRO A 1 73 ? -53.628 -27.666 72.257 1.00 69.88 73 PRO A C 1
ATOM 555 O O . PRO A 1 73 ? -53.153 -26.813 73.001 1.00 69.88 73 PRO A O 1
ATOM 558 N N . GLU A 1 74 ? -53.757 -27.468 70.941 1.00 71.94 74 GLU A N 1
ATOM 559 C CA . GLU A 1 74 ? -53.363 -26.226 70.270 1.00 71.94 74 GLU A CA 1
ATOM 560 C C . GLU A 1 74 ? -54.282 -25.059 70.644 1.00 71.94 74 GLU A C 1
ATOM 562 O O . GLU A 1 74 ? -53.825 -23.926 70.791 1.00 71.94 74 GLU A O 1
ATOM 567 N N . LYS A 1 75 ? -55.569 -25.335 70.884 1.00 70.81 75 LYS A N 1
ATOM 568 C CA . LYS A 1 75 ? -56.579 -24.314 71.194 1.00 70.81 75 LYS A CA 1
ATOM 569 C C . LYS A 1 75 ? -56.364 -23.647 72.556 1.00 70.81 75 LYS A C 1
ATOM 571 O O . LYS A 1 75 ? -56.817 -22.523 72.761 1.00 70.81 75 LYS A O 1
ATOM 576 N N . PHE A 1 76 ? -55.664 -24.316 73.473 1.00 69.88 76 PHE A N 1
ATOM 577 C CA . PHE A 1 76 ? -55.423 -23.837 74.840 1.00 69.88 76 PHE A CA 1
ATOM 578 C C . PHE A 1 76 ? -53.944 -23.556 75.144 1.00 69.88 76 PHE A C 1
ATOM 580 O O . PHE A 1 76 ? -53.592 -23.279 76.294 1.00 69.88 76 PHE A O 1
ATOM 587 N N . LYS A 1 77 ? -53.057 -23.575 74.138 1.00 78.88 77 LYS A N 1
ATOM 588 C CA . LYS A 1 77 ? -51.664 -23.149 74.326 1.00 78.88 77 LYS A CA 1
ATOM 589 C C . LYS A 1 77 ? -51.607 -21.657 74.637 1.00 78.88 77 LYS A C 1
ATOM 591 O O . LYS A 1 77 ? -52.035 -20.811 73.855 1.00 78.88 77 LYS A O 1
ATOM 596 N N . ARG A 1 78 ? -51.016 -21.317 75.784 1.00 78.25 78 ARG A N 1
ATOM 597 C CA . ARG A 1 78 ? -50.764 -19.925 76.164 1.00 78.25 78 ARG A CA 1
ATOM 598 C C . ARG A 1 78 ? -49.703 -19.337 75.234 1.00 78.25 78 ARG A C 1
ATOM 600 O O . ARG A 1 78 ? -48.536 -19.717 75.301 1.00 78.25 78 ARG A O 1
ATOM 607 N N . ILE A 1 79 ? -50.106 -18.394 74.387 1.00 77.75 79 ILE A N 1
ATOM 608 C CA . ILE A 1 79 ? -49.188 -17.683 73.495 1.00 77.75 79 ILE A CA 1
ATOM 609 C C . ILE A 1 79 ? -48.281 -16.796 74.352 1.00 77.75 79 ILE A C 1
ATOM 611 O O . ILE A 1 79 ? -48.731 -15.840 74.988 1.00 77.75 79 ILE A O 1
ATOM 615 N N . LYS A 1 80 ? -46.990 -17.128 74.392 1.00 79.88 80 LYS A N 1
ATOM 616 C CA . LYS A 1 80 ? -45.977 -16.291 75.031 1.00 79.88 80 LYS A CA 1
ATOM 617 C C . LYS A 1 80 ? -45.712 -15.088 74.128 1.00 79.88 80 LYS A C 1
ATOM 619 O O . LYS A 1 80 ? -45.227 -15.243 73.012 1.00 79.88 80 LYS A O 1
ATOM 624 N N . VAL A 1 81 ? -46.045 -13.889 74.602 1.00 79.12 81 VAL A N 1
ATOM 625 C CA . VAL A 1 81 ? -45.743 -12.650 73.876 1.00 79.12 81 VAL A CA 1
ATOM 626 C C . VAL A 1 81 ? -44.247 -12.384 73.991 1.00 79.12 81 VAL A C 1
ATOM 628 O O . VAL A 1 81 ? -43.733 -12.132 75.083 1.00 79.12 81 VAL A O 1
ATOM 631 N N . GLU A 1 82 ? -43.542 -12.466 72.866 1.00 79.06 82 GLU A N 1
ATOM 632 C CA . GLU A 1 82 ? -42.100 -12.256 72.839 1.00 79.06 82 GLU A CA 1
ATOM 633 C C . GLU A 1 82 ? -41.733 -10.800 73.189 1.00 79.06 82 GLU A C 1
ATOM 635 O O . GLU A 1 82 ? -42.379 -9.853 72.721 1.00 79.06 82 GLU A O 1
ATOM 640 N N . PRO A 1 83 ? -40.680 -10.575 74.000 1.00 82.75 83 PRO A N 1
ATOM 641 C CA . PRO A 1 83 ? -40.212 -9.234 74.324 1.00 82.75 83 PRO A CA 1
ATOM 642 C C . PRO A 1 83 ? -39.907 -8.396 73.076 1.00 82.75 83 PRO A C 1
ATOM 644 O O . PRO A 1 83 ? -39.222 -8.846 72.156 1.00 82.75 83 PRO A O 1
ATOM 647 N N . LYS A 1 84 ? -40.289 -7.108 73.094 1.00 81.88 84 LYS A N 1
ATOM 648 C CA . LYS A 1 84 ? -40.045 -6.143 71.994 1.00 81.88 84 LYS A CA 1
ATOM 649 C C . LYS A 1 84 ? -38.576 -6.073 71.531 1.00 81.88 84 LYS A C 1
ATOM 651 O O . LYS A 1 84 ? -38.306 -5.646 70.410 1.00 81.88 84 LYS A O 1
ATOM 656 N N . LYS A 1 85 ? -37.616 -6.476 72.377 1.00 84.50 85 LYS A N 1
ATOM 657 C CA . LYS A 1 85 ? -36.185 -6.575 72.040 1.00 84.50 85 LYS A CA 1
ATOM 658 C C . LYS A 1 85 ? -35.924 -7.567 70.897 1.00 84.50 85 LYS A C 1
ATOM 660 O O . LYS A 1 85 ? -35.132 -7.242 70.016 1.00 84.50 85 LYS A O 1
ATOM 665 N N . TYR A 1 86 ? -36.596 -8.720 70.881 1.00 83.25 86 TYR A N 1
ATOM 666 C CA . TYR A 1 86 ? -36.425 -9.736 69.837 1.00 83.25 86 TYR A CA 1
ATOM 667 C C . TYR A 1 86 ? -37.007 -9.274 68.499 1.00 83.25 86 TYR A C 1
ATOM 669 O O . TYR A 1 86 ? -36.324 -9.370 67.485 1.00 83.25 86 TYR A O 1
ATOM 677 N N . ALA A 1 87 ? -38.187 -8.645 68.505 1.00 84.00 87 ALA A N 1
ATOM 678 C CA . ALA A 1 87 ? -38.763 -8.026 67.307 1.00 84.00 87 ALA A CA 1
ATOM 679 C C . ALA A 1 87 ? -37.823 -6.968 66.694 1.00 84.00 87 ALA A C 1
ATOM 681 O O . ALA A 1 87 ? -37.510 -7.017 65.508 1.00 84.00 87 ALA A O 1
ATOM 682 N N . LYS A 1 88 ? -37.259 -6.071 67.521 1.00 89.94 88 LYS A N 1
ATOM 683 C CA . LYS A 1 88 ? -36.262 -5.083 67.064 1.00 89.94 88 LYS A CA 1
ATOM 684 C C . LYS A 1 88 ? -34.983 -5.731 66.520 1.00 89.94 88 LYS A C 1
ATOM 686 O O . LYS A 1 88 ? -34.364 -5.174 65.616 1.00 89.94 88 LYS A O 1
ATOM 691 N N . ALA A 1 89 ? -34.547 -6.859 67.082 1.00 90.31 89 ALA A N 1
ATOM 692 C CA . ALA A 1 89 ? -33.374 -7.584 66.599 1.00 90.31 89 ALA A CA 1
ATOM 693 C C . ALA A 1 89 ? -33.630 -8.225 65.225 1.00 90.31 89 ALA A C 1
ATOM 695 O O . ALA A 1 89 ? -32.782 -8.100 64.343 1.00 90.31 89 ALA A O 1
ATOM 696 N N . ILE A 1 90 ? -34.810 -8.820 65.025 1.00 88.25 90 ILE A N 1
ATOM 697 C CA . ILE A 1 90 ? -35.248 -9.380 63.738 1.00 88.25 90 ILE A CA 1
ATOM 698 C C . ILE A 1 90 ? -35.336 -8.275 62.679 1.00 88.25 90 ILE A C 1
ATOM 700 O O . ILE A 1 90 ? -34.757 -8.420 61.605 1.00 88.25 90 ILE A O 1
ATOM 704 N N . ASP A 1 91 ? -35.948 -7.131 62.996 1.00 91.06 91 ASP A N 1
ATOM 705 C CA . ASP A 1 91 ? -36.027 -5.993 62.071 1.00 91.06 91 ASP A CA 1
ATOM 706 C C . ASP A 1 91 ? -34.645 -5.458 61.684 1.00 91.06 91 ASP A C 1
ATOM 708 O O . ASP A 1 91 ? -34.384 -5.161 60.516 1.00 91.06 91 ASP A O 1
ATOM 712 N N . ARG A 1 92 ? -33.723 -5.343 62.649 1.00 93.88 92 ARG A N 1
ATOM 713 C CA . ARG A 1 92 ? -32.334 -4.945 62.368 1.00 93.88 92 ARG A CA 1
ATOM 714 C C . ARG A 1 92 ? -31.619 -5.969 61.492 1.00 93.88 92 ARG A C 1
ATOM 716 O O . ARG A 1 92 ? -30.909 -5.564 60.575 1.00 93.88 92 ARG A O 1
ATOM 723 N N . ALA A 1 93 ? -31.804 -7.264 61.746 1.00 92.81 93 ALA A N 1
ATOM 724 C CA . ALA A 1 93 ? -31.221 -8.329 60.935 1.00 92.81 93 ALA A CA 1
ATOM 725 C C . ALA A 1 93 ? -31.769 -8.306 59.499 1.00 92.81 93 ALA A C 1
ATOM 727 O O . ALA A 1 93 ? -30.988 -8.348 58.551 1.00 92.81 93 ALA A O 1
ATOM 728 N N . ALA A 1 94 ? -33.083 -8.128 59.329 1.00 92.94 94 ALA A N 1
ATOM 729 C CA . ALA A 1 94 ? -33.720 -7.989 58.023 1.00 92.94 94 ALA A CA 1
ATOM 730 C C . ALA A 1 94 ? -33.222 -6.744 57.270 1.00 92.94 94 ALA A C 1
ATOM 732 O O . ALA A 1 94 ? -32.901 -6.828 56.085 1.00 92.94 94 ALA A O 1
ATOM 733 N N . ARG A 1 95 ? -33.082 -5.595 57.951 1.00 94.19 95 ARG A N 1
ATOM 734 C CA . ARG A 1 95 ? -32.492 -4.377 57.365 1.00 94.19 95 ARG A CA 1
ATOM 735 C C . ARG A 1 95 ? -31.043 -4.593 56.942 1.00 94.19 95 ARG A C 1
ATOM 737 O O . ARG A 1 95 ? -30.685 -4.217 55.833 1.00 94.19 95 ARG A O 1
ATOM 744 N N . LYS A 1 96 ? -30.226 -5.225 57.790 1.00 95.31 96 LYS A N 1
ATOM 745 C CA . LYS A 1 96 ? -28.824 -5.527 57.476 1.00 95.31 96 LYS A CA 1
ATOM 746 C C . LYS A 1 96 ? -28.714 -6.483 56.287 1.00 95.31 96 LYS A C 1
ATOM 748 O O . LYS A 1 96 ? -27.918 -6.225 55.397 1.00 95.31 96 LYS A O 1
ATOM 753 N N . SER A 1 97 ? -29.550 -7.522 56.227 1.00 92.88 97 SER A N 1
ATOM 754 C CA . SER A 1 97 ? -29.619 -8.441 55.084 1.00 92.88 97 SER A CA 1
ATOM 755 C C . SER A 1 97 ? -29.984 -7.704 53.789 1.00 92.88 97 SER A C 1
ATOM 757 O O . SER A 1 97 ? -29.236 -7.788 52.816 1.00 92.88 97 SER A O 1
ATOM 759 N N . ARG A 1 98 ? -31.042 -6.880 53.800 1.00 94.06 98 ARG A N 1
ATOM 760 C CA . ARG A 1 98 ? -31.430 -6.048 52.644 1.00 94.06 98 ARG A CA 1
ATOM 761 C C . ARG A 1 98 ? -30.316 -5.095 52.210 1.00 94.06 98 ARG A C 1
ATOM 763 O O . ARG A 1 98 ? -30.063 -4.956 51.016 1.00 94.06 98 ARG A O 1
ATOM 770 N N . GLN A 1 99 ? -29.631 -4.474 53.169 1.00 95.00 99 GLN A N 1
ATOM 771 C CA . GLN A 1 99 ? -28.495 -3.601 52.887 1.00 95.00 99 GLN A CA 1
ATOM 772 C C . GLN A 1 99 ? -27.360 -4.383 52.221 1.00 95.00 99 GLN A C 1
ATOM 774 O O . GLN A 1 99 ? -26.891 -3.980 51.166 1.00 95.00 99 GLN A O 1
ATOM 779 N N . THR A 1 100 ? -26.984 -5.551 52.750 1.00 94.94 100 THR A N 1
ATOM 780 C CA . THR A 1 100 ? -25.926 -6.378 52.147 1.00 94.94 100 THR A CA 1
ATOM 781 C C . THR A 1 100 ? -26.278 -6.852 50.737 1.00 94.94 100 THR A C 1
ATOM 783 O O . THR A 1 100 ? -25.412 -6.862 49.863 1.00 94.94 100 THR A O 1
ATOM 786 N N . THR A 1 101 ? -27.544 -7.192 50.469 1.00 93.88 101 THR A N 1
ATOM 787 C CA . THR A 1 101 ? -27.995 -7.539 49.112 1.00 93.88 101 THR A CA 1
ATOM 788 C C . THR A 1 101 ? -27.960 -6.331 48.172 1.00 93.88 101 THR A C 1
ATOM 790 O O . THR A 1 101 ? -27.565 -6.457 47.018 1.00 93.88 101 THR A O 1
ATOM 793 N N . ALA A 1 102 ? -28.308 -5.136 48.658 1.00 95.00 102 ALA A N 1
ATOM 794 C CA . ALA A 1 102 ? -28.235 -3.911 47.863 1.00 95.00 102 ALA A CA 1
ATOM 795 C C . ALA A 1 102 ? -26.781 -3.497 47.574 1.00 95.00 102 ALA A C 1
ATOM 797 O O . ALA A 1 102 ? -26.456 -3.114 46.449 1.00 95.00 102 ALA A O 1
ATOM 798 N N . ASP A 1 103 ? -25.894 -3.623 48.563 1.00 95.94 103 ASP A N 1
ATOM 799 C CA . ASP A 1 103 ? -24.470 -3.311 48.436 1.00 95.94 103 ASP A CA 1
ATOM 800 C C . ASP A 1 103 ? -23.772 -4.282 47.475 1.00 95.94 103 ASP A C 1
ATOM 802 O O . ASP A 1 103 ? -22.959 -3.862 46.651 1.00 95.94 103 ASP A O 1
ATOM 806 N N . THR A 1 104 ? -24.112 -5.575 47.535 1.00 95.88 104 THR A N 1
ATOM 807 C CA . THR A 1 104 ? -23.573 -6.590 46.612 1.00 95.88 104 THR A CA 1
ATOM 808 C C . THR A 1 104 ? -24.015 -6.341 45.174 1.00 95.88 104 THR A C 1
ATOM 810 O O . THR A 1 104 ? -23.157 -6.319 44.293 1.00 95.88 104 THR A O 1
ATOM 813 N N . LEU A 1 105 ? -25.297 -6.052 44.928 1.00 95.88 105 LEU A N 1
ATOM 814 C CA . LEU A 1 105 ? -25.784 -5.661 43.598 1.00 95.88 105 LEU A CA 1
ATOM 815 C C . LEU A 1 105 ? -25.121 -4.366 43.106 1.00 95.88 105 LEU A C 1
ATOM 817 O O . LEU A 1 105 ? -24.666 -4.286 41.967 1.00 95.88 105 LEU A O 1
ATOM 821 N N . SER A 1 106 ? -24.993 -3.365 43.980 1.00 96.56 106 SER A N 1
ATOM 822 C CA . SER A 1 106 ? -24.324 -2.100 43.650 1.00 96.56 106 SER A CA 1
ATOM 823 C C . SER A 1 106 ? -22.852 -2.307 43.291 1.00 96.56 106 SER A C 1
ATOM 825 O O . SER A 1 106 ? -22.335 -1.649 42.388 1.00 96.56 106 SER A O 1
ATOM 827 N N . LYS A 1 107 ? -22.164 -3.224 43.979 1.00 97.19 107 LYS A N 1
ATOM 828 C CA . LYS A 1 107 ? -20.783 -3.602 43.667 1.00 97.19 107 LYS A CA 1
ATOM 829 C C . LYS A 1 107 ? -20.696 -4.317 42.319 1.00 97.19 107 LYS A C 1
ATOM 831 O O . LYS A 1 107 ? -19.885 -3.915 41.495 1.00 97.19 107 LYS A O 1
ATOM 836 N N . GLN A 1 108 ? -21.570 -5.290 42.062 1.00 96.44 108 GLN A N 1
ATOM 837 C CA . GLN A 1 108 ? -21.623 -5.999 40.779 1.00 96.44 108 GLN A CA 1
ATOM 838 C C . GLN A 1 108 ? -21.843 -5.038 39.603 1.00 96.44 108 GLN A C 1
ATOM 840 O O . GLN A 1 108 ? -21.133 -5.119 38.604 1.00 96.44 108 GLN A O 1
ATOM 845 N N . LEU A 1 109 ? -22.763 -4.078 39.738 1.00 97.19 109 LEU A N 1
ATOM 846 C CA . LEU A 1 109 ? -22.995 -3.054 38.714 1.00 97.19 109 LEU A CA 1
ATOM 847 C C . LEU A 1 109 ? -21.752 -2.187 38.467 1.00 97.19 109 LEU A C 1
ATOM 849 O O . LEU A 1 109 ? -21.409 -1.911 37.316 1.00 97.19 109 LEU A O 1
ATOM 853 N N . LYS A 1 110 ? -21.046 -1.780 39.530 1.00 97.50 110 LYS A N 1
ATOM 854 C CA . LYS A 1 110 ? -19.791 -1.020 39.412 1.00 97.50 110 LYS A CA 1
ATOM 855 C C . LYS A 1 110 ? -18.690 -1.832 38.733 1.00 97.50 110 LYS A C 1
ATOM 857 O O . LYS A 1 110 ? -17.978 -1.285 37.893 1.00 97.50 110 LYS A O 1
ATOM 862 N N . ASP A 1 111 ? -18.567 -3.114 39.063 1.00 97.25 111 ASP A N 1
ATOM 863 C CA . ASP A 1 111 ? -17.568 -4.006 38.474 1.00 97.25 111 ASP A CA 1
ATOM 864 C C . ASP A 1 111 ? -17.823 -4.203 36.971 1.00 97.25 111 ASP A C 1
ATOM 866 O O . ASP A 1 111 ? -16.901 -4.051 36.169 1.00 97.25 111 ASP A O 1
ATOM 870 N N . VAL A 1 112 ? -19.080 -4.426 36.565 1.00 97.25 112 VAL A N 1
ATOM 871 C CA . VAL A 1 112 ? -19.463 -4.509 35.143 1.00 97.25 112 VAL A CA 1
ATOM 872 C C . VAL A 1 112 ? -19.142 -3.208 34.411 1.00 97.25 112 VAL A C 1
ATOM 874 O O . VAL A 1 112 ? -18.527 -3.236 33.348 1.00 97.25 112 VAL A O 1
ATOM 877 N N . HIS A 1 113 ? -19.500 -2.058 34.986 1.00 97.69 113 HIS A N 1
ATOM 878 C CA . HIS A 1 113 ? -19.214 -0.763 34.372 1.00 97.69 113 HIS A CA 1
ATOM 879 C C . HIS A 1 113 ? -17.699 -0.523 34.238 1.00 97.69 113 HIS A C 1
ATOM 881 O O . HIS A 1 113 ? -17.228 -0.034 33.212 1.00 97.69 113 HIS A O 1
ATOM 887 N N . LYS A 1 114 ? -16.903 -0.931 35.233 1.00 97.94 114 LYS A N 1
ATOM 888 C CA . LYS A 1 114 ? -15.439 -0.860 35.169 1.00 97.94 114 LYS A CA 1
ATOM 889 C C . LYS A 1 114 ? -14.879 -1.710 34.026 1.00 97.94 114 LYS A C 1
ATOM 891 O O . LYS A 1 114 ? -14.028 -1.224 33.283 1.00 97.94 114 LYS A O 1
ATOM 896 N N . VAL A 1 115 ? -15.358 -2.944 33.870 1.00 98.06 115 VAL A N 1
ATOM 897 C CA . VAL A 1 115 ? -14.936 -3.839 32.780 1.00 98.06 115 VAL A CA 1
ATOM 898 C C . VAL A 1 115 ? -15.352 -3.281 31.419 1.00 98.06 115 VAL A C 1
ATOM 900 O O . VAL A 1 115 ? -14.540 -3.277 30.497 1.00 98.06 115 VAL A O 1
ATOM 903 N N . LEU A 1 116 ? -16.570 -2.746 31.298 1.00 98.12 116 LEU A N 1
ATOM 904 C CA . LEU A 1 116 ? -17.059 -2.130 30.063 1.00 98.12 116 LEU A CA 1
ATOM 905 C C . LEU A 1 116 ? -16.183 -0.945 29.648 1.00 98.12 116 LEU A C 1
ATOM 907 O O . LEU A 1 116 ? -15.745 -0.880 28.502 1.00 98.12 116 LEU A O 1
ATOM 911 N N . ASN A 1 117 ? -15.871 -0.047 30.585 1.00 97.75 117 ASN A N 1
ATOM 912 C CA . ASN A 1 117 ? -15.012 1.105 30.313 1.00 97.75 117 ASN A CA 1
ATOM 913 C C . ASN A 1 117 ? -13.586 0.682 29.934 1.00 97.75 117 ASN A C 1
ATOM 915 O O . ASN A 1 117 ? -12.997 1.257 29.019 1.00 97.75 117 ASN A O 1
ATOM 919 N N . ALA A 1 118 ? -13.033 -0.341 30.593 1.00 97.94 118 ALA A N 1
ATOM 920 C CA . ALA A 1 118 ? -11.728 -0.890 30.230 1.00 97.94 118 ALA A CA 1
ATOM 921 C C . ALA A 1 118 ? -11.740 -1.451 28.798 1.00 97.94 118 ALA A C 1
ATOM 923 O O . ALA A 1 118 ? -10.922 -1.050 27.971 1.00 97.94 118 ALA A O 1
ATOM 924 N N . HIS A 1 119 ? -12.732 -2.286 28.474 1.00 97.81 119 HIS A N 1
ATOM 925 C CA . HIS A 1 119 ? -12.899 -2.843 27.134 1.00 97.81 119 HIS A CA 1
ATOM 926 C C . HIS A 1 119 ? -13.087 -1.751 26.074 1.00 97.81 119 HIS A C 1
ATOM 928 O O . HIS A 1 119 ? -12.499 -1.837 25.001 1.00 97.81 119 HIS A O 1
ATOM 934 N N . GLN A 1 120 ? -13.857 -0.697 26.362 1.00 98.00 120 GLN A N 1
ATOM 935 C CA . GLN A 1 120 ? -14.028 0.437 25.452 1.00 98.00 120 GLN A CA 1
ATOM 936 C C . GLN A 1 120 ? -12.680 1.082 25.105 1.00 98.00 120 GLN A C 1
ATOM 938 O O . GLN A 1 120 ? -12.384 1.324 23.934 1.00 98.00 120 GLN A O 1
ATOM 943 N N . VAL A 1 121 ? -11.849 1.354 26.112 1.00 97.69 121 VAL A N 1
ATOM 944 C CA . VAL A 1 121 ? -10.524 1.951 25.906 1.00 97.69 121 VAL A CA 1
ATOM 945 C C . VAL A 1 121 ? -9.628 1.020 25.088 1.00 97.69 121 VAL A C 1
ATOM 947 O O . VAL A 1 121 ? -8.968 1.477 24.150 1.00 97.69 121 VAL A O 1
ATOM 950 N N . ASP A 1 122 ? -9.622 -0.273 25.403 1.00 97.81 122 ASP A N 1
ATOM 951 C CA . ASP A 1 122 ? -8.807 -1.265 24.700 1.00 97.81 122 ASP A CA 1
ATOM 952 C C . ASP A 1 122 ? -9.270 -1.475 23.256 1.00 97.81 122 ASP A C 1
ATOM 954 O O . ASP A 1 122 ? -8.438 -1.560 22.353 1.00 97.81 122 ASP A O 1
ATOM 958 N N . PHE A 1 123 ? -10.579 -1.437 23.003 1.00 98.06 123 PHE A N 1
ATOM 959 C CA . PHE A 1 123 ? -11.163 -1.480 21.665 1.00 98.06 123 PHE A CA 1
ATOM 960 C C . PHE A 1 123 ? -10.653 -0.323 20.798 1.00 98.06 123 PHE A C 1
ATOM 962 O O . PHE A 1 123 ? -10.115 -0.535 19.707 1.00 98.06 123 PHE A O 1
ATOM 969 N N . PHE A 1 124 ? -10.744 0.916 21.291 1.00 98.00 124 PHE A N 1
ATOM 970 C CA . PHE A 1 124 ? -10.256 2.071 20.534 1.00 98.00 124 PHE A CA 1
ATOM 971 C C . PHE A 1 124 ? -8.738 2.039 20.336 1.00 98.00 124 PHE A C 1
ATOM 973 O O . PHE A 1 124 ? -8.259 2.367 19.246 1.00 98.00 124 PHE A O 1
ATOM 980 N N . LYS A 1 125 ? -7.970 1.607 21.344 1.00 97.88 125 LYS A N 1
ATOM 981 C CA . LYS A 1 125 ? -6.519 1.402 21.212 1.00 97.88 125 LYS A CA 1
ATOM 982 C C . LYS A 1 125 ? -6.193 0.357 20.147 1.00 97.88 125 LYS A C 1
ATOM 984 O O . LYS A 1 125 ? -5.362 0.631 19.284 1.00 97.88 125 LYS A O 1
ATOM 989 N N . PHE A 1 126 ? -6.876 -0.787 20.158 1.00 98.12 126 PHE A N 1
ATOM 990 C CA . PHE A 1 126 ? -6.700 -1.859 19.181 1.00 98.12 126 PHE A CA 1
ATOM 991 C C . PHE A 1 126 ? -6.968 -1.368 17.757 1.00 98.12 126 PHE A C 1
ATOM 993 O O . PHE A 1 126 ? -6.134 -1.549 16.869 1.00 98.12 126 PHE A O 1
ATOM 1000 N N . HIS A 1 127 ? -8.089 -0.680 17.528 1.00 97.69 127 HIS A N 1
ATOM 1001 C CA . HIS A 1 127 ? -8.421 -0.163 16.200 1.00 97.69 127 HIS A CA 1
ATOM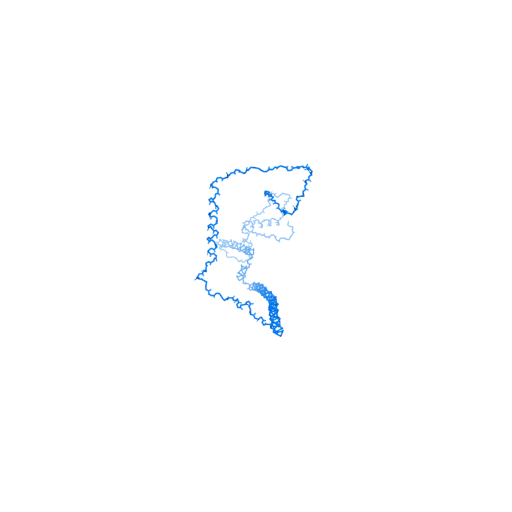 1002 C C . HIS A 1 127 ? -7.471 0.948 15.745 1.00 97.69 127 HIS A C 1
ATOM 1004 O O . HIS A 1 127 ? -7.092 0.992 14.570 1.00 97.69 127 HIS A O 1
ATOM 1010 N N . ARG A 1 128 ? -7.020 1.814 16.661 1.00 97.88 128 ARG A N 1
ATOM 1011 C CA . ARG A 1 128 ? -5.975 2.803 16.368 1.00 97.88 128 ARG A CA 1
ATOM 1012 C C . ARG A 1 128 ? -4.671 2.115 15.965 1.00 97.88 128 ARG A C 1
ATOM 1014 O O . ARG A 1 128 ? -4.091 2.487 14.948 1.00 97.88 128 ARG A O 1
ATOM 1021 N N . GLN A 1 129 ? -4.249 1.093 16.706 1.00 97.69 129 GLN A N 1
ATOM 1022 C CA . GLN A 1 129 ? -3.048 0.318 16.404 1.00 97.69 129 GLN A CA 1
ATOM 1023 C C . GLN A 1 129 ? -3.164 -0.392 15.051 1.00 97.69 129 GLN A C 1
ATOM 1025 O O . GLN A 1 129 ? -2.266 -0.276 14.219 1.00 97.69 129 GLN A O 1
ATOM 1030 N N . ARG A 1 130 ? -4.295 -1.047 14.765 1.00 97.69 130 ARG A N 1
ATOM 1031 C CA . ARG A 1 130 ? -4.545 -1.679 13.460 1.00 97.69 130 ARG A CA 1
ATOM 1032 C C . ARG A 1 130 ? -4.432 -0.677 12.317 1.00 97.69 130 ARG A C 1
ATOM 1034 O O . ARG A 1 130 ? -3.726 -0.949 11.351 1.00 97.69 130 ARG A O 1
ATOM 1041 N N . ARG A 1 131 ? -5.034 0.512 12.446 1.00 97.56 131 ARG A N 1
ATOM 1042 C CA . ARG A 1 131 ? -4.880 1.588 11.450 1.00 97.56 131 ARG A CA 1
ATOM 1043 C C . ARG A 1 131 ? -3.418 1.980 11.246 1.00 97.56 131 ARG A C 1
ATOM 1045 O O . ARG A 1 131 ? -3.007 2.171 10.105 1.00 97.56 131 ARG A O 1
ATOM 1052 N N . THR A 1 132 ? -2.628 2.079 12.317 1.00 97.75 132 THR A N 1
ATOM 1053 C CA . THR A 1 132 ? -1.196 2.392 12.191 1.00 97.75 132 THR A CA 1
ATOM 1054 C C . THR A 1 132 ? -0.397 1.275 11.521 1.00 97.75 132 THR A C 1
ATOM 1056 O O . THR A 1 132 ? 0.455 1.575 10.692 1.00 97.75 132 THR A O 1
ATOM 1059 N N . GLU A 1 133 ? -0.694 0.005 11.805 1.00 97.62 133 GLU A N 1
ATOM 1060 C CA . GLU A 1 133 ? -0.029 -1.136 11.162 1.00 97.62 133 GLU A CA 1
ATOM 1061 C C . GLU A 1 133 ? -0.347 -1.202 9.663 1.00 97.62 133 GLU A C 1
ATOM 1063 O O . GLU A 1 133 ? 0.563 -1.319 8.843 1.00 97.62 133 GLU A O 1
ATOM 1068 N N . HIS A 1 134 ? -1.612 -1.004 9.277 1.00 97.56 134 HIS A N 1
ATOM 1069 C CA . HIS A 1 134 ? -1.985 -0.896 7.864 1.00 97.56 134 HIS A CA 1
ATOM 1070 C C . HIS A 1 134 ? -1.276 0.274 7.169 1.00 97.56 134 HIS A C 1
ATOM 1072 O O . HIS A 1 134 ? -0.777 0.115 6.058 1.00 97.56 134 HIS A O 1
ATOM 1078 N N . ALA A 1 135 ? -1.176 1.438 7.819 1.00 97.81 135 ALA A N 1
ATOM 1079 C CA . ALA A 1 135 ? -0.463 2.583 7.257 1.00 97.81 135 ALA A CA 1
ATOM 1080 C C . ALA A 1 135 ? 1.038 2.299 7.056 1.00 97.81 135 ALA A C 1
ATOM 1082 O O . ALA A 1 135 ? 1.599 2.686 6.030 1.00 97.81 135 ALA A O 1
ATOM 1083 N N . LYS A 1 136 ? 1.685 1.593 7.997 1.00 98.00 136 LYS A N 1
ATOM 1084 C CA . LYS A 1 136 ? 3.083 1.155 7.855 1.00 98.00 136 LYS A CA 1
ATOM 1085 C C . LYS A 1 136 ? 3.248 0.193 6.682 1.00 98.00 136 LYS A C 1
ATOM 1087 O O . LYS A 1 136 ? 4.144 0.403 5.875 1.00 98.00 136 LYS A O 1
ATOM 1092 N N . LEU A 1 137 ? 2.372 -0.805 6.557 1.00 97.75 137 LEU A N 1
ATOM 1093 C CA . LEU A 1 137 ? 2.403 -1.759 5.446 1.00 97.75 137 LEU A CA 1
ATOM 1094 C C . LEU A 1 137 ? 2.229 -1.062 4.088 1.00 97.75 137 LEU A C 1
ATOM 1096 O O . LEU A 1 137 ? 2.963 -1.328 3.144 1.00 97.75 137 LEU A O 1
ATOM 1100 N N . LEU A 1 138 ? 1.289 -0.122 3.980 1.00 97.56 138 LEU A N 1
ATOM 1101 C CA . LEU A 1 138 ? 1.108 0.646 2.746 1.00 97.56 138 LEU A CA 1
ATOM 1102 C C . LEU A 1 138 ? 2.339 1.499 2.417 1.00 97.56 138 LEU A C 1
ATOM 1104 O O . LEU A 1 138 ? 2.708 1.625 1.249 1.00 97.56 138 LEU A O 1
ATOM 1108 N N . LYS A 1 139 ? 2.994 2.060 3.440 1.00 98.12 139 LYS A N 1
ATOM 1109 C CA . LYS A 1 139 ? 4.250 2.791 3.269 1.00 98.12 139 LYS A CA 1
ATOM 1110 C C . LYS A 1 139 ? 5.366 1.872 2.764 1.00 98.12 139 LYS A C 1
ATOM 1112 O O . LYS A 1 139 ? 6.017 2.228 1.791 1.00 98.12 139 LYS A O 1
ATOM 1117 N N . THR A 1 140 ? 5.555 0.692 3.357 1.00 98.06 140 THR A N 1
ATOM 1118 C CA . THR A 1 140 ? 6.606 -0.240 2.915 1.00 98.06 140 THR A CA 1
ATOM 1119 C C . THR A 1 140 ? 6.375 -0.725 1.489 1.00 98.06 140 THR A C 1
ATOM 1121 O O . THR A 1 140 ? 7.316 -0.744 0.702 1.00 98.06 140 THR A O 1
ATOM 1124 N N . ILE A 1 141 ? 5.129 -1.040 1.119 1.00 97.62 141 ILE A N 1
ATOM 1125 C CA . ILE A 1 141 ? 4.767 -1.405 -0.257 1.00 97.62 141 ILE A CA 1
ATOM 1126 C C . ILE A 1 141 ? 5.139 -0.274 -1.223 1.00 97.62 141 ILE A C 1
ATOM 1128 O O . ILE A 1 141 ? 5.817 -0.508 -2.223 1.00 97.62 141 ILE A O 1
ATOM 1132 N N . ARG A 1 142 ? 4.753 0.968 -0.906 1.00 97.62 142 ARG A N 1
ATOM 1133 C CA . ARG A 1 142 ? 5.105 2.145 -1.712 1.00 97.62 142 ARG A CA 1
ATOM 1134 C C . ARG A 1 142 ? 6.618 2.316 -1.851 1.00 97.62 142 ARG A C 1
ATOM 1136 O O . ARG A 1 142 ? 7.096 2.588 -2.949 1.00 97.62 142 ARG A O 1
ATOM 1143 N N . ASP A 1 143 ? 7.365 2.157 -0.765 1.00 97.56 143 ASP A N 1
ATOM 1144 C CA . ASP A 1 143 ? 8.820 2.313 -0.767 1.00 97.56 143 ASP A CA 1
ATOM 1145 C C . ASP A 1 143 ? 9.505 1.239 -1.630 1.00 97.56 143 ASP A C 1
ATOM 1147 O O . ASP A 1 143 ? 10.454 1.552 -2.349 1.00 97.56 143 ASP A O 1
ATOM 1151 N N . VAL A 1 144 ? 8.996 -0.000 -1.631 1.00 97.56 144 VAL A N 1
ATOM 1152 C CA . VAL A 1 144 ? 9.478 -1.078 -2.513 1.00 97.56 144 VAL A CA 1
ATOM 1153 C C . VAL A 1 144 ? 9.238 -0.735 -3.981 1.00 97.56 144 VAL A C 1
ATOM 1155 O O . VAL A 1 144 ? 10.180 -0.797 -4.769 1.00 97.56 144 VAL A O 1
ATOM 1158 N N . PHE A 1 145 ? 8.027 -0.304 -4.346 1.00 97.56 145 PHE A N 1
ATOM 1159 C CA . PHE A 1 145 ? 7.732 0.104 -5.725 1.00 97.56 145 PHE A CA 1
ATOM 1160 C C . PHE A 1 145 ? 8.604 1.277 -6.180 1.00 97.56 145 PHE A C 1
ATOM 1162 O O . PHE A 1 145 ? 9.158 1.249 -7.276 1.00 97.56 145 PHE A O 1
ATOM 1169 N N . ASN A 1 146 ? 8.795 2.280 -5.322 1.00 96.69 146 ASN A N 1
ATOM 1170 C CA . ASN A 1 146 ? 9.668 3.413 -5.622 1.00 96.69 146 ASN A CA 1
ATOM 1171 C C . ASN A 1 146 ? 11.136 2.989 -5.777 1.00 96.69 146 ASN A C 1
ATOM 1173 O O . ASN A 1 146 ? 11.853 3.536 -6.615 1.00 96.69 146 ASN A O 1
ATOM 1177 N N . LYS A 1 147 ? 11.605 2.031 -4.970 1.00 96.69 147 LYS A N 1
ATOM 1178 C CA . LYS A 1 147 ? 12.965 1.491 -5.075 1.00 96.69 147 LYS A CA 1
ATOM 1179 C C . LYS A 1 147 ? 13.158 0.728 -6.383 1.00 96.69 147 LYS A C 1
ATOM 1181 O O . LYS A 1 147 ? 14.184 0.929 -7.027 1.00 96.69 147 LYS A O 1
ATOM 1186 N N . GLU A 1 148 ? 12.186 -0.091 -6.774 1.00 95.69 148 GLU A N 1
ATOM 1187 C CA . GLU A 1 148 ? 12.228 -0.834 -8.035 1.00 95.69 148 GLU A CA 1
ATOM 1188 C C . GLU A 1 148 ? 12.206 0.118 -9.235 1.00 95.69 148 GLU A C 1
ATOM 1190 O O . GLU A 1 148 ? 13.067 0.026 -10.103 1.00 95.69 148 GLU A O 1
ATOM 1195 N N . ALA A 1 149 ? 11.323 1.122 -9.230 1.00 94.56 149 ALA A N 1
ATOM 1196 C CA . ALA A 1 149 ? 11.267 2.135 -10.285 1.00 94.56 149 ALA A CA 1
ATOM 1197 C C . ALA A 1 149 ? 12.605 2.880 -10.452 1.00 94.56 149 ALA A C 1
ATOM 1199 O O . ALA A 1 149 ? 13.115 3.007 -11.563 1.00 94.56 149 ALA A O 1
ATOM 1200 N N . ARG A 1 150 ? 13.230 3.301 -9.342 1.00 95.12 150 ARG A N 1
ATOM 1201 C CA . ARG A 1 150 ? 14.562 3.935 -9.361 1.00 95.12 150 ARG A CA 1
ATOM 1202 C C . ARG A 1 150 ? 15.662 2.996 -9.849 1.00 95.12 150 ARG A C 1
ATOM 1204 O O . ARG A 1 150 ? 16.659 3.466 -10.390 1.00 95.12 150 ARG A O 1
ATOM 1211 N N . LYS A 1 151 ? 15.541 1.692 -9.593 1.00 94.88 151 LYS A N 1
ATOM 1212 C CA . LYS A 1 151 ? 16.504 0.695 -10.067 1.00 94.88 151 LYS A CA 1
ATOM 1213 C C . LYS A 1 151 ? 16.392 0.536 -11.582 1.00 94.88 151 LYS A C 1
ATOM 1215 O O . LYS A 1 151 ? 17.401 0.680 -12.255 1.00 94.88 151 LYS A O 1
ATOM 1220 N N . VAL A 1 152 ? 15.176 0.368 -12.102 1.00 92.31 152 VAL A N 1
ATOM 1221 C CA . VAL A 1 152 ? 14.909 0.295 -13.548 1.00 92.31 152 VAL A CA 1
ATOM 1222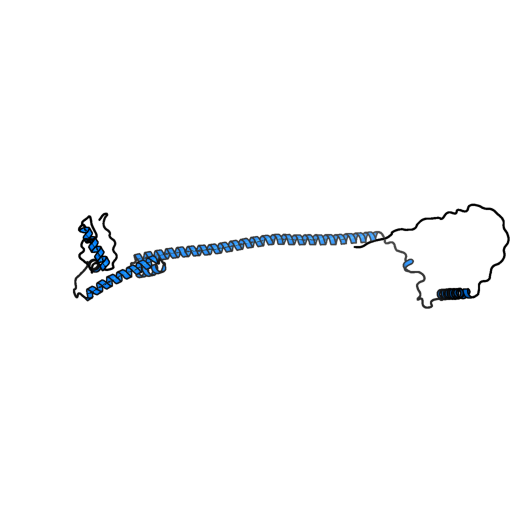 C C . VAL A 1 152 ? 15.426 1.540 -14.273 1.00 92.31 152 VAL A C 1
ATOM 1224 O O . VAL A 1 152 ? 16.081 1.420 -15.302 1.00 92.31 152 VAL A O 1
ATOM 1227 N N . GLU A 1 153 ? 15.201 2.734 -13.718 1.00 91.56 153 GLU A N 1
ATOM 1228 C CA . GLU A 1 153 ? 15.722 3.984 -14.287 1.00 91.56 153 GLU A CA 1
ATOM 1229 C C . GLU A 1 153 ? 17.259 4.003 -14.325 1.00 91.56 153 GLU A C 1
ATOM 1231 O O . GLU A 1 153 ? 17.858 4.314 -15.354 1.00 91.56 153 GLU A O 1
ATOM 1236 N N . LYS A 1 154 ? 17.922 3.614 -13.229 1.00 93.38 154 LYS A N 1
ATOM 1237 C CA . LYS A 1 154 ? 19.389 3.515 -13.189 1.00 93.38 154 LYS A CA 1
ATOM 1238 C C . LYS A 1 154 ? 19.915 2.496 -14.192 1.00 93.38 154 LYS A C 1
ATOM 1240 O O . LYS A 1 154 ? 20.847 2.820 -14.925 1.00 93.38 154 LYS A O 1
ATOM 1245 N N . ASP A 1 155 ? 19.315 1.313 -14.250 1.00 88.06 155 ASP A N 1
ATOM 1246 C CA . ASP A 1 155 ? 19.706 0.245 -15.168 1.00 88.06 155 ASP A CA 1
ATOM 1247 C C . ASP A 1 155 ? 19.545 0.708 -16.627 1.00 88.06 155 ASP A C 1
ATOM 1249 O O . ASP A 1 155 ? 20.459 0.521 -17.429 1.00 88.06 155 ASP A O 1
ATOM 1253 N N . ALA A 1 156 ? 18.470 1.438 -16.949 1.00 86.62 156 ALA A N 1
ATOM 1254 C CA . ALA A 1 156 ? 18.280 2.062 -18.259 1.00 86.62 156 ALA A CA 1
ATOM 1255 C C . ALA A 1 156 ? 19.364 3.109 -18.577 1.00 86.62 156 ALA A C 1
ATOM 1257 O O . ALA A 1 156 ? 19.936 3.095 -19.667 1.00 86.62 156 ALA A O 1
ATOM 1258 N N . THR A 1 157 ? 19.718 3.985 -17.627 1.00 88.25 157 THR A N 1
ATOM 1259 C CA . THR A 1 157 ? 20.805 4.962 -17.843 1.00 88.25 157 THR A CA 1
ATOM 1260 C C . THR A 1 157 ? 22.172 4.294 -18.009 1.00 88.25 157 THR A C 1
ATOM 1262 O O . THR A 1 157 ? 23.010 4.786 -18.766 1.00 88.25 157 THR A O 1
ATOM 1265 N N . HIS A 1 158 ? 22.420 3.179 -17.316 1.00 88.44 158 HIS A N 1
ATOM 1266 C CA . HIS A 1 158 ? 23.645 2.399 -17.464 1.00 88.44 158 HIS A CA 1
ATOM 1267 C C . HIS A 1 158 ? 23.693 1.677 -18.811 1.00 88.44 158 HIS A C 1
ATOM 1269 O O . HIS A 1 158 ? 24.737 1.711 -19.461 1.00 88.44 158 HIS A O 1
ATOM 1275 N N . ALA A 1 159 ? 22.575 1.101 -19.257 1.00 83.94 159 ALA A N 1
ATOM 1276 C CA . ALA A 1 159 ? 22.457 0.488 -20.575 1.00 83.94 159 ALA A CA 1
ATOM 1277 C C . ALA A 1 159 ? 22.709 1.508 -21.698 1.00 83.94 159 ALA A C 1
ATOM 1279 O O . ALA A 1 159 ? 23.481 1.233 -22.615 1.00 83.94 159 ALA A O 1
ATOM 1280 N N . GLU A 1 160 ? 22.153 2.719 -21.592 1.00 80.75 160 GLU A N 1
ATOM 1281 C CA . GLU A 1 160 ? 22.381 3.778 -22.582 1.00 80.75 160 GLU A CA 1
ATOM 1282 C C . GLU A 1 160 ? 23.846 4.240 -22.605 1.00 80.75 160 GLU A C 1
ATOM 1284 O O . GLU A 1 160 ? 24.462 4.357 -23.665 1.00 80.75 160 GLU A O 1
ATOM 1289 N N . LYS A 1 161 ? 24.467 4.419 -21.433 1.00 87.69 161 LYS A N 1
ATOM 1290 C CA . LYS A 1 161 ? 25.906 4.721 -21.347 1.00 87.69 161 LYS A CA 1
ATOM 1291 C C . LYS A 1 161 ? 26.764 3.613 -21.959 1.00 87.69 161 LYS A C 1
ATOM 1293 O O . LYS A 1 161 ? 27.741 3.924 -22.637 1.00 87.69 161 LYS A O 1
ATOM 1298 N N . ALA A 1 162 ? 26.409 2.347 -21.736 1.00 82.25 162 ALA A N 1
ATOM 1299 C CA . ALA A 1 162 ? 27.112 1.206 -22.315 1.00 82.25 162 ALA A CA 1
ATOM 1300 C C . ALA A 1 162 ? 26.995 1.185 -23.847 1.00 82.25 162 ALA A C 1
ATOM 1302 O O . ALA A 1 162 ? 27.991 0.953 -24.529 1.00 82.25 162 ALA A O 1
ATOM 1303 N N . ARG A 1 163 ? 25.823 1.523 -24.400 1.00 77.19 163 ARG A N 1
ATOM 1304 C CA . ARG A 1 163 ? 25.625 1.667 -25.854 1.00 77.19 163 ARG A CA 1
ATOM 1305 C C . ARG A 1 163 ? 26.482 2.755 -26.463 1.00 77.19 163 ARG A C 1
ATOM 1307 O O . ARG A 1 163 ? 27.159 2.517 -27.458 1.00 77.19 163 ARG A O 1
ATOM 1314 N N . ILE A 1 164 ? 26.485 3.935 -25.848 1.00 78.88 164 ILE A N 1
ATOM 1315 C CA . ILE A 1 164 ? 27.305 5.056 -26.312 1.00 78.88 164 ILE A CA 1
ATOM 1316 C C . ILE A 1 164 ? 28.797 4.697 -26.217 1.00 78.88 164 ILE A C 1
ATOM 1318 O O . ILE A 1 164 ? 29.575 5.079 -27.088 1.00 78.88 164 ILE A O 1
ATOM 1322 N N . ALA A 1 165 ? 29.215 3.945 -25.195 1.00 83.56 165 ALA A N 1
ATOM 1323 C CA . ALA A 1 165 ? 30.591 3.466 -25.076 1.00 83.56 165 ALA A CA 1
ATOM 1324 C C . ALA A 1 165 ? 30.964 2.451 -26.172 1.00 83.56 165 ALA A C 1
ATOM 1326 O O . ALA A 1 165 ? 32.041 2.578 -26.749 1.00 83.56 165 ALA A O 1
ATOM 1327 N N . ALA A 1 166 ? 30.079 1.505 -26.507 1.00 77.88 166 ALA A N 1
ATOM 1328 C CA . ALA A 1 166 ? 30.293 0.552 -27.602 1.00 77.88 166 ALA A CA 1
ATOM 1329 C C . ALA A 1 166 ? 30.409 1.256 -28.966 1.00 77.88 166 ALA A C 1
ATOM 1331 O O . ALA A 1 166 ? 31.316 0.952 -29.738 1.00 77.88 166 ALA A O 1
ATOM 1332 N N . LEU A 1 167 ? 29.568 2.269 -29.216 1.00 70.69 167 LEU A N 1
ATOM 1333 C CA . LEU A 1 167 ? 29.679 3.129 -30.401 1.00 70.69 167 LEU A CA 1
ATOM 1334 C C . LEU A 1 167 ? 31.026 3.860 -30.455 1.00 70.69 167 LEU A C 1
ATOM 1336 O O . LEU A 1 167 ? 31.674 3.893 -31.494 1.00 70.69 167 LEU A O 1
ATOM 1340 N N . ARG A 1 168 ? 31.482 4.415 -29.325 1.00 73.50 168 ARG A N 1
ATOM 1341 C CA . ARG A 1 168 ? 32.795 5.078 -29.233 1.00 73.50 168 ARG A CA 1
ATOM 1342 C C . ARG A 1 168 ? 33.969 4.121 -29.439 1.00 73.50 168 ARG A C 1
ATOM 1344 O O . ARG A 1 168 ? 35.037 4.574 -29.836 1.00 73.50 168 ARG A O 1
ATOM 1351 N N . ALA A 1 169 ? 33.778 2.832 -29.171 1.00 79.12 169 ALA A N 1
ATOM 1352 C CA . ALA A 1 169 ? 34.772 1.786 -29.390 1.00 79.12 169 ALA A CA 1
ATOM 1353 C C . ALA A 1 169 ? 34.754 1.210 -30.821 1.00 79.12 169 ALA A C 1
ATOM 1355 O O . ALA A 1 169 ? 35.545 0.315 -31.107 1.00 79.12 169 ALA A O 1
ATOM 1356 N N . ASN A 1 170 ? 33.892 1.717 -31.718 1.00 73.50 170 ASN A N 1
ATOM 1357 C CA . ASN A 1 170 ? 33.719 1.226 -33.094 1.00 73.50 170 ASN A CA 1
ATOM 1358 C C . ASN A 1 170 ? 33.318 -0.263 -33.200 1.00 73.50 170 ASN A C 1
ATOM 1360 O O . ASN A 1 170 ? 33.452 -0.874 -34.261 1.00 73.50 170 ASN A O 1
ATOM 1364 N N . ASP A 1 171 ? 32.786 -0.852 -32.125 1.00 74.00 171 ASP A N 1
ATOM 1365 C CA . ASP A 1 171 ? 32.293 -2.229 -32.129 1.00 74.00 171 ASP A CA 1
ATOM 1366 C C . ASP A 1 171 ? 30.819 -2.270 -32.564 1.00 74.00 171 ASP A C 1
ATOM 1368 O O . ASP A 1 171 ? 29.882 -2.218 -31.758 1.00 74.00 171 ASP A O 1
ATOM 1372 N N . MET A 1 172 ? 30.617 -2.365 -33.878 1.00 66.44 172 MET A N 1
ATOM 1373 C CA . MET A 1 172 ? 29.290 -2.439 -34.498 1.00 66.44 172 MET A CA 1
ATOM 1374 C C . MET A 1 172 ? 28.517 -3.712 -34.120 1.00 66.44 172 MET A C 1
ATOM 1376 O O . MET A 1 172 ? 27.284 -3.717 -34.165 1.00 66.44 172 MET A O 1
ATOM 1380 N N . THR A 1 173 ? 29.212 -4.779 -33.710 1.00 75.62 173 THR A N 1
ATOM 1381 C CA . THR A 1 173 ? 28.584 -6.054 -33.332 1.00 75.62 173 THR A CA 1
ATOM 1382 C C . THR A 1 173 ? 27.952 -5.971 -31.945 1.00 75.62 173 THR A C 1
ATOM 1384 O O . THR A 1 173 ? 26.788 -6.342 -31.768 1.00 75.62 173 THR A O 1
ATOM 1387 N N . ALA A 1 174 ? 28.664 -5.381 -30.980 1.00 70.62 174 ALA A N 1
ATOM 1388 C CA . ALA A 1 174 ? 28.131 -5.103 -29.650 1.00 70.62 174 ALA A CA 1
ATOM 1389 C C . ALA A 1 174 ? 26.978 -4.091 -29.704 1.00 70.62 174 ALA A C 1
ATOM 1391 O O . ALA A 1 174 ? 25.968 -4.271 -29.019 1.00 70.62 174 ALA A O 1
ATOM 1392 N N . TYR A 1 175 ? 27.090 -3.061 -30.552 1.00 66.38 175 TYR A N 1
ATOM 1393 C CA . TYR A 1 175 ? 26.021 -2.084 -30.757 1.00 66.38 175 TYR A CA 1
ATOM 1394 C C . TYR A 1 175 ? 24.749 -2.714 -31.336 1.00 66.38 175 TYR A C 1
ATOM 1396 O O . TYR A 1 175 ? 23.669 -2.467 -30.807 1.00 66.38 175 TYR A O 1
ATOM 1404 N N . SER A 1 176 ? 24.867 -3.556 -32.367 1.00 69.38 176 SER A N 1
ATOM 1405 C CA . SER A 1 176 ? 23.712 -4.215 -32.997 1.00 69.38 176 SER A CA 1
ATOM 1406 C C . SER A 1 176 ? 22.976 -5.125 -32.011 1.00 69.38 176 SER A C 1
ATOM 1408 O O . SER A 1 176 ? 21.762 -5.011 -31.868 1.00 69.38 176 SER A O 1
ATOM 1410 N N . LYS A 1 177 ? 23.709 -5.925 -31.225 1.00 78.12 177 LYS A N 1
ATOM 1411 C CA . LYS A 1 177 ? 23.135 -6.771 -30.166 1.00 78.12 177 LYS A CA 1
ATOM 1412 C C . LYS A 1 177 ? 22.420 -5.955 -29.084 1.00 78.12 177 LYS A C 1
ATOM 1414 O O . LYS A 1 177 ? 21.315 -6.292 -28.671 1.00 78.12 177 LYS A O 1
ATOM 1419 N N . LEU A 1 178 ? 23.029 -4.851 -28.646 1.00 67.50 178 LEU A N 1
ATOM 1420 C CA . LEU A 1 178 ? 22.396 -3.937 -27.696 1.00 67.50 178 LEU A CA 1
ATOM 1421 C C . LEU A 1 178 ? 21.154 -3.278 -28.308 1.00 67.50 178 LEU A C 1
ATOM 1423 O O . LEU A 1 178 ? 20.157 -3.135 -27.612 1.00 67.50 178 LEU A O 1
ATOM 1427 N N . LEU A 1 179 ? 21.178 -2.877 -29.582 1.00 64.25 179 LEU A N 1
ATOM 1428 C CA . LEU A 1 179 ? 20.053 -2.234 -30.266 1.00 64.25 179 LEU A CA 1
ATOM 1429 C C . LEU A 1 179 ? 18.859 -3.186 -30.427 1.00 64.25 179 LEU A C 1
ATOM 1431 O O . LEU A 1 179 ? 17.719 -2.759 -30.211 1.00 64.25 179 LEU A O 1
ATOM 1435 N N . GLU A 1 180 ? 19.123 -4.461 -30.731 1.00 66.62 180 GLU A N 1
ATOM 1436 C CA . GLU A 1 180 ? 18.116 -5.526 -30.799 1.00 66.62 180 GLU A CA 1
ATOM 1437 C C . GLU A 1 180 ? 17.346 -5.681 -29.481 1.00 66.62 180 GLU A C 1
ATOM 1439 O O . GLU A 1 180 ? 16.123 -5.828 -29.485 1.00 66.62 180 GLU A O 1
ATOM 1444 N N . GLU A 1 181 ? 18.027 -5.533 -28.343 1.00 66.19 181 GLU A N 1
ATOM 1445 C CA . GLU A 1 181 ? 17.398 -5.599 -27.020 1.00 66.19 181 GLU A CA 1
ATOM 1446 C C . GLU A 1 181 ? 16.440 -4.422 -26.742 1.00 66.19 181 GLU A C 1
ATOM 1448 O O . GLU A 1 181 ? 15.514 -4.567 -25.943 1.00 66.19 181 GLU A O 1
ATOM 1453 N N . THR A 1 182 ? 16.587 -3.263 -27.406 1.00 65.19 182 THR A N 1
ATOM 1454 C CA . THR A 1 182 ? 15.710 -2.098 -27.137 1.00 65.19 182 THR A CA 1
ATOM 1455 C C . THR A 1 182 ? 14.332 -2.128 -27.767 1.00 65.19 182 THR A C 1
ATOM 1457 O O . THR A 1 182 ? 13.565 -1.200 -27.511 1.00 65.19 182 THR A O 1
ATOM 1460 N N . ARG A 1 183 ? 14.003 -3.130 -28.588 1.00 57.97 183 ARG A N 1
ATOM 1461 C CA . ARG A 1 183 ? 12.714 -3.186 -29.301 1.00 57.97 183 ARG A CA 1
ATOM 1462 C C . ARG A 1 183 ? 12.334 -1.857 -29.962 1.00 57.97 183 ARG A C 1
ATOM 1464 O O . ARG A 1 183 ? 11.272 -1.293 -29.703 1.00 57.97 183 ARG A O 1
ATOM 1471 N N . ASN A 1 184 ? 13.221 -1.309 -30.783 1.00 70.12 184 ASN A N 1
ATOM 1472 C CA . ASN A 1 184 ? 12.815 -0.239 -31.683 1.00 70.12 184 ASN A CA 1
ATOM 1473 C C . ASN A 1 184 ? 12.605 -0.863 -33.060 1.00 70.12 184 ASN A C 1
ATOM 1475 O O . ASN A 1 184 ? 13.493 -0.830 -33.912 1.00 70.12 184 ASN A O 1
ATOM 1479 N N . ASP A 1 185 ? 11.436 -1.482 -33.237 1.00 74.62 185 ASP A N 1
ATOM 1480 C CA . ASP A 1 185 ? 11.071 -2.283 -34.414 1.00 74.62 185 ASP A CA 1
ATOM 1481 C C . ASP A 1 185 ? 11.306 -1.513 -35.722 1.00 74.62 185 ASP A C 1
ATOM 1483 O O . ASP A 1 185 ? 11.715 -2.078 -36.734 1.00 74.62 185 ASP A O 1
ATOM 1487 N N . ARG A 1 186 ? 11.131 -0.184 -35.690 1.00 76.00 186 ARG A N 1
ATOM 1488 C CA . ARG A 1 186 ? 11.405 0.696 -36.831 1.00 76.00 186 ARG A CA 1
ATOM 1489 C C . ARG A 1 186 ? 12.893 0.796 -37.167 1.00 76.00 186 ARG A C 1
ATOM 1491 O O . ARG A 1 186 ? 13.230 0.825 -38.347 1.00 76.00 186 ARG A O 1
ATOM 1498 N N . LEU A 1 187 ? 13.776 0.872 -36.170 1.00 74.50 187 LEU A N 1
ATOM 1499 C CA . LEU A 1 187 ? 15.223 0.914 -36.409 1.00 74.50 187 LEU A CA 1
ATOM 1500 C C . LEU A 1 187 ? 15.728 -0.437 -36.913 1.00 74.50 187 LEU A C 1
ATOM 1502 O O . LEU A 1 187 ? 16.475 -0.461 -37.885 1.00 74.50 187 LEU A O 1
ATOM 1506 N N . GLN A 1 188 ? 15.259 -1.546 -36.334 1.00 76.12 188 GLN A N 1
ATOM 1507 C CA . GLN A 1 188 ? 15.563 -2.883 -36.854 1.00 76.12 188 GLN A CA 1
ATOM 1508 C C . GLN A 1 188 ? 15.091 -3.049 -38.300 1.00 76.12 188 GLN A C 1
ATOM 1510 O O . GLN A 1 188 ? 15.855 -3.501 -39.144 1.00 76.12 188 GLN A O 1
ATOM 1515 N N . TYR A 1 189 ? 13.868 -2.614 -38.612 1.00 81.00 189 TYR A N 1
ATOM 1516 C CA . TYR A 1 189 ? 13.331 -2.650 -39.971 1.00 81.00 189 TYR A CA 1
ATOM 1517 C C . TYR A 1 189 ? 14.170 -1.840 -40.969 1.00 81.00 189 TYR A C 1
ATOM 1519 O O . TYR A 1 189 ? 14.408 -2.288 -42.089 1.00 81.00 189 TYR A O 1
ATOM 1527 N N . LEU A 1 190 ? 14.615 -0.639 -40.581 1.00 81.50 190 LEU A N 1
ATOM 1528 C CA . LEU A 1 190 ? 15.460 0.202 -41.430 1.00 81.50 190 LEU A CA 1
ATOM 1529 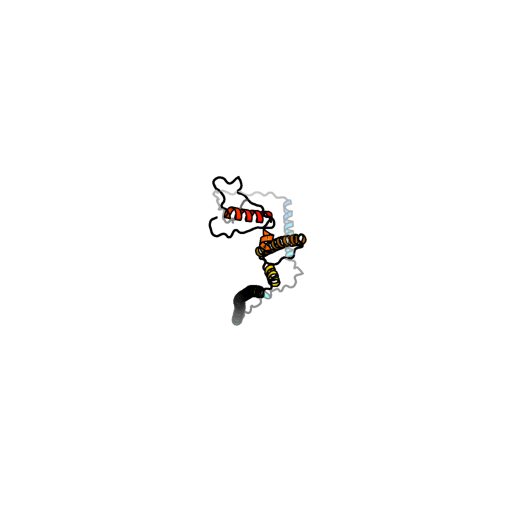C C . LEU A 1 190 ? 16.852 -0.408 -41.633 1.00 81.50 190 LEU A C 1
ATOM 1531 O O . LEU A 1 190 ? 17.365 -0.365 -42.750 1.00 81.50 190 LEU A O 1
ATOM 1535 N N . LEU A 1 191 ? 17.441 -1.001 -40.593 1.00 77.62 191 LEU A N 1
ATOM 1536 C CA . LEU A 1 191 ? 18.739 -1.671 -40.682 1.00 77.62 191 LEU A CA 1
ATOM 1537 C C . LEU A 1 191 ? 18.670 -2.932 -41.546 1.00 77.62 191 LEU A C 1
ATOM 1539 O O . LEU A 1 191 ? 19.462 -3.062 -42.471 1.00 77.62 191 LEU A O 1
ATOM 1543 N N . ASP A 1 192 ? 17.676 -3.796 -41.332 1.00 81.38 192 ASP A N 1
ATOM 1544 C CA . ASP A 1 192 ? 17.443 -4.998 -42.145 1.00 81.38 192 ASP A CA 1
ATOM 1545 C C . ASP A 1 192 ? 17.208 -4.645 -43.622 1.00 81.38 192 ASP A C 1
ATOM 1547 O O . ASP A 1 192 ? 17.776 -5.263 -44.522 1.00 81.38 192 ASP A O 1
ATOM 1551 N N . LYS A 1 193 ? 16.431 -3.589 -43.897 1.00 81.69 193 LYS A N 1
ATOM 1552 C CA . LYS A 1 193 ? 16.285 -3.073 -45.263 1.00 81.69 193 LYS A CA 1
ATOM 1553 C C . LYS A 1 193 ? 17.600 -2.569 -45.846 1.00 81.69 193 LYS A C 1
ATOM 1555 O O . LYS A 1 193 ? 17.877 -2.838 -47.010 1.00 81.69 193 LYS A O 1
ATOM 1560 N N . THR A 1 194 ? 18.392 -1.838 -45.066 1.00 81.06 194 THR A N 1
ATOM 1561 C CA . THR A 1 194 ? 19.680 -1.300 -45.527 1.00 81.06 194 THR A CA 1
ATOM 1562 C C . THR A 1 194 ? 20.650 -2.432 -45.857 1.00 81.06 194 THR A C 1
ATOM 1564 O O . THR A 1 194 ? 21.255 -2.411 -46.924 1.00 81.06 194 THR A O 1
ATOM 1567 N N . GLU A 1 195 ? 20.721 -3.463 -45.016 1.00 79.44 195 GLU A N 1
ATOM 1568 C CA . GLU A 1 195 ? 21.556 -4.647 -45.239 1.00 79.44 195 GLU A CA 1
ATOM 1569 C C . GLU A 1 195 ? 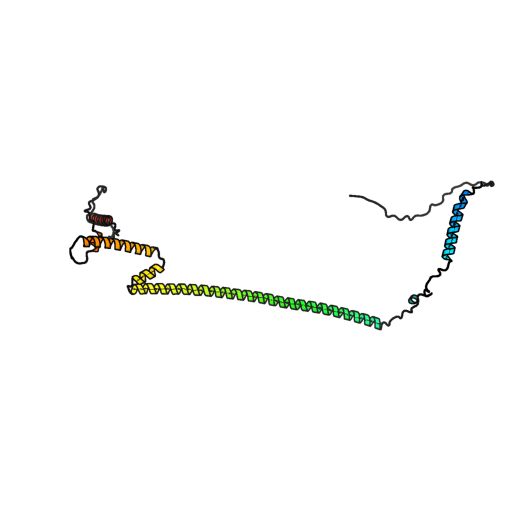21.114 -5.431 -46.485 1.00 79.44 195 GLU A C 1
ATOM 1571 O O . GLU A 1 195 ? 21.934 -5.818 -47.318 1.00 79.44 195 GLU A O 1
ATOM 1576 N N . LYS A 1 196 ? 19.801 -5.595 -46.692 1.00 80.69 196 LYS A N 1
ATOM 1577 C CA . LYS A 1 196 ? 19.247 -6.201 -47.918 1.00 80.69 196 LYS A CA 1
ATOM 1578 C C . LYS A 1 196 ? 19.617 -5.416 -49.175 1.00 80.69 196 LYS A C 1
ATOM 1580 O O . LYS A 1 196 ? 19.975 -6.006 -50.189 1.00 80.69 196 LYS A O 1
ATOM 1585 N N . HIS A 1 197 ? 19.558 -4.089 -49.120 1.00 77.12 197 HIS A N 1
ATOM 1586 C CA . HIS A 1 197 ? 19.969 -3.256 -50.249 1.00 77.12 197 HIS A CA 1
ATOM 1587 C C . HIS A 1 197 ? 21.487 -3.305 -50.476 1.00 77.12 197 HIS A C 1
ATOM 1589 O O . HIS A 1 197 ? 21.925 -3.386 -51.621 1.00 77.12 197 HIS A O 1
ATOM 1595 N N . PHE A 1 198 ? 22.293 -3.331 -49.412 1.00 77.25 198 PHE A N 1
ATOM 1596 C CA . PHE A 1 198 ? 23.749 -3.433 -49.510 1.00 77.25 198 PHE A CA 1
ATOM 1597 C C . PHE A 1 198 ? 24.194 -4.778 -50.095 1.00 77.25 198 PHE A C 1
ATOM 1599 O O . PHE A 1 198 ? 25.019 -4.821 -51.006 1.00 77.25 198 PHE A O 1
ATOM 1606 N N . THR A 1 199 ? 23.599 -5.878 -49.634 1.00 79.62 199 THR A N 1
ATOM 1607 C CA . THR A 1 199 ? 23.850 -7.224 -50.172 1.00 79.62 199 THR A CA 1
ATOM 1608 C C . THR A 1 199 ? 23.409 -7.350 -51.629 1.00 79.62 199 THR A C 1
ATOM 1610 O O . THR A 1 199 ? 24.134 -7.946 -52.423 1.00 79.62 199 THR A O 1
ATOM 1613 N N . GLN A 1 200 ? 22.292 -6.729 -52.024 1.00 76.62 200 GLN A N 1
ATOM 1614 C CA . GLN A 1 200 ? 21.862 -6.665 -53.425 1.00 76.62 200 GLN A CA 1
ATOM 1615 C C . GLN A 1 200 ? 22.882 -5.923 -54.304 1.00 76.62 200 GLN A C 1
ATOM 1617 O O . GLN A 1 200 ? 23.259 -6.430 -55.358 1.00 76.62 200 GLN A O 1
ATOM 1622 N N . ILE A 1 201 ? 23.369 -4.757 -53.864 1.00 73.38 201 ILE A N 1
ATOM 1623 C CA . ILE A 1 201 ? 24.402 -3.992 -54.586 1.00 73.38 201 ILE A CA 1
ATOM 1624 C C . ILE A 1 201 ? 25.712 -4.792 -54.660 1.00 73.38 201 ILE A C 1
ATOM 1626 O O . ILE A 1 201 ? 26.313 -4.898 -55.725 1.00 73.38 201 ILE A O 1
ATOM 1630 N N . SER A 1 202 ? 26.129 -5.410 -53.552 1.00 73.75 202 SER A N 1
ATOM 1631 C CA . SER A 1 202 ? 27.334 -6.244 -53.494 1.00 73.75 202 SER A CA 1
ATOM 1632 C C . SER A 1 202 ? 27.232 -7.462 -54.420 1.00 73.75 202 SER A C 1
ATOM 1634 O O . SER A 1 202 ? 28.189 -7.776 -55.123 1.00 73.75 202 SER A O 1
ATOM 1636 N N . SER A 1 203 ? 26.071 -8.119 -54.490 1.00 73.56 203 SER A N 1
ATOM 1637 C CA . SER A 1 203 ? 25.828 -9.243 -55.404 1.00 73.56 203 SER A CA 1
ATOM 1638 C C . SER A 1 203 ? 25.925 -8.826 -56.871 1.00 73.56 203 SER A C 1
ATOM 1640 O O . SER A 1 203 ? 26.516 -9.555 -57.664 1.00 73.56 203 SER A O 1
ATOM 1642 N N . LEU A 1 204 ? 25.367 -7.668 -57.234 1.00 69.62 204 LEU A N 1
ATOM 1643 C CA . LEU A 1 204 ? 25.473 -7.128 -58.593 1.00 69.62 204 LEU A CA 1
ATOM 1644 C C . LEU A 1 204 ? 26.935 -6.823 -58.959 1.00 69.62 204 LEU A C 1
ATOM 1646 O O . LEU A 1 204 ? 27.360 -7.120 -60.070 1.00 69.62 204 LEU A O 1
ATOM 1650 N N . LEU A 1 205 ? 27.723 -6.324 -58.002 1.00 63.34 205 LEU A N 1
ATOM 1651 C CA . LEU A 1 205 ? 29.150 -6.037 -58.178 1.00 63.34 205 LEU A CA 1
ATOM 1652 C C . LEU A 1 205 ? 30.007 -7.309 -58.320 1.00 63.34 205 LEU A C 1
ATOM 1654 O O . LEU A 1 205 ? 30.954 -7.342 -59.104 1.00 63.34 205 LEU A O 1
ATOM 1658 N N . HIS A 1 206 ? 29.686 -8.374 -57.580 1.00 66.44 206 HIS A N 1
ATOM 1659 C CA . HIS A 1 206 ? 30.384 -9.659 -57.711 1.00 66.44 206 HIS A CA 1
ATOM 1660 C C . HIS A 1 206 ? 30.059 -10.368 -59.030 1.00 66.44 206 HIS A C 1
ATOM 1662 O O . HIS A 1 206 ? 30.952 -10.988 -59.601 1.00 66.44 206 HIS A O 1
ATOM 1668 N N . GLN A 1 207 ? 28.822 -10.250 -59.524 1.00 65.38 207 GLN A N 1
ATOM 1669 C CA . GLN A 1 207 ? 28.413 -10.816 -60.811 1.00 65.38 207 GLN A CA 1
ATOM 1670 C C . GLN A 1 207 ? 29.195 -10.205 -61.989 1.00 65.38 207 GLN A C 1
ATOM 1672 O O . GLN A 1 207 ? 29.513 -10.912 -62.941 1.00 65.38 207 GLN A O 1
ATOM 1677 N N . GLU A 1 208 ? 29.559 -8.924 -61.903 1.00 59.03 208 GLU A N 1
ATOM 1678 C CA . GLU A 1 208 ? 30.356 -8.224 -62.919 1.00 59.03 208 GLU A CA 1
ATOM 1679 C C . GLU A 1 208 ? 31.836 -8.650 -62.898 1.00 59.03 208 GLU A C 1
ATOM 1681 O O . GLU A 1 208 ? 32.401 -8.984 -63.937 1.00 59.03 208 GLU A O 1
ATOM 1686 N N . ARG A 1 209 ? 32.462 -8.744 -61.714 1.00 59.78 209 ARG A N 1
ATOM 1687 C CA . ARG A 1 209 ? 33.864 -9.202 -61.589 1.00 59.78 209 ARG A CA 1
ATOM 1688 C C . ARG A 1 209 ? 34.089 -10.648 -62.038 1.00 59.78 209 ARG A C 1
ATOM 1690 O O . ARG A 1 209 ? 35.222 -11.012 -62.334 1.00 59.78 209 ARG A O 1
ATOM 1697 N N . SER A 1 210 ? 33.050 -11.485 -62.044 1.00 56.56 210 SER A N 1
ATOM 1698 C CA . SER A 1 210 ? 33.138 -12.843 -62.593 1.00 56.56 210 SER A CA 1
ATOM 1699 C C . SER A 1 210 ? 33.084 -12.905 -64.123 1.00 56.56 210 SER A C 1
ATOM 1701 O O . SER A 1 210 ? 33.500 -13.925 -64.666 1.00 56.56 210 SER A O 1
ATOM 1703 N N . ASP A 1 211 ? 32.604 -11.855 -64.799 1.00 56.53 211 ASP A N 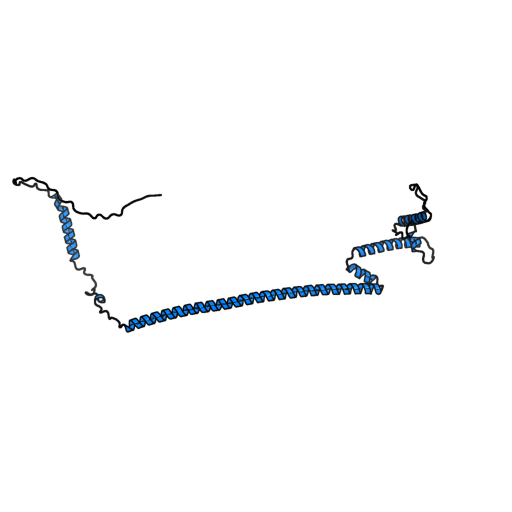1
ATOM 1704 C CA . ASP A 1 211 ? 32.456 -11.820 -66.265 1.00 56.53 211 ASP A CA 1
ATOM 1705 C C . ASP A 1 211 ? 33.590 -11.033 -66.957 1.00 56.53 211 ASP A C 1
ATOM 1707 O O . ASP A 1 211 ? 33.891 -11.293 -68.120 1.00 56.53 211 ASP A O 1
ATOM 1711 N N . ASP A 1 212 ? 34.287 -10.138 -66.239 1.00 50.50 212 ASP A N 1
ATOM 1712 C CA . ASP A 1 212 ? 35.448 -9.395 -66.752 1.00 50.50 212 ASP A CA 1
ATOM 1713 C C . ASP A 1 212 ? 36.739 -9.732 -65.978 1.00 50.50 212 ASP A C 1
ATOM 1715 O O . ASP A 1 212 ? 36.961 -9.315 -64.839 1.00 50.50 212 ASP A O 1
ATOM 1719 N N . GLY A 1 213 ? 37.616 -10.522 -66.605 1.00 51.47 213 GLY A N 1
ATOM 1720 C CA . GLY A 1 213 ? 38.938 -10.899 -66.094 1.00 51.47 213 GLY A CA 1
ATOM 1721 C C . GLY A 1 213 ? 39.972 -9.772 -66.203 1.00 51.47 213 GLY A C 1
ATOM 1722 O O . GLY A 1 213 ? 41.020 -9.964 -66.821 1.00 51.47 213 GLY A O 1
ATOM 1723 N N . GLY A 1 214 ? 39.683 -8.604 -65.623 1.00 46.47 214 GLY A N 1
ATOM 1724 C CA . GLY A 1 214 ? 40.485 -7.386 -65.758 1.00 46.47 214 GLY A CA 1
ATOM 1725 C C . GLY A 1 214 ? 40.792 -6.700 -64.426 1.00 46.47 214 GLY A C 1
ATOM 1726 O O . GLY A 1 214 ? 39.954 -6.037 -63.824 1.00 46.47 214 GLY A O 1
ATOM 1727 N N . ASP A 1 215 ? 42.040 -6.819 -63.985 1.00 51.81 215 ASP A N 1
ATOM 1728 C CA . ASP A 1 215 ? 42.609 -6.145 -62.819 1.00 51.81 215 ASP A CA 1
ATOM 1729 C C . ASP A 1 215 ? 42.778 -4.633 -63.097 1.00 51.81 215 ASP A C 1
ATOM 1731 O O . ASP A 1 215 ? 43.737 -4.230 -63.756 1.00 51.81 215 ASP A O 1
ATOM 1735 N N . GLN A 1 216 ? 41.864 -3.772 -62.618 1.00 48.53 216 GLN A N 1
ATOM 1736 C CA . GLN A 1 216 ? 42.109 -2.324 -62.508 1.00 48.53 216 GLN A CA 1
ATOM 1737 C C . GLN A 1 216 ? 41.558 -1.693 -61.221 1.00 48.53 216 GLN A C 1
ATOM 1739 O O . GLN A 1 216 ? 40.469 -1.965 -60.720 1.00 48.53 216 GLN A O 1
ATOM 1744 N N . LYS A 1 217 ? 42.409 -0.820 -60.684 1.00 44.03 217 LYS A N 1
ATOM 1745 C CA . LYS A 1 217 ? 42.361 -0.170 -59.379 1.00 44.03 217 LYS A CA 1
ATOM 1746 C C . LYS A 1 217 ? 41.181 0.792 -59.222 1.00 44.03 217 LYS A C 1
ATOM 1748 O O . LYS A 1 217 ? 40.985 1.686 -60.030 1.00 44.03 217 LYS A O 1
ATOM 1753 N N . GLY A 1 218 ? 40.576 0.723 -58.039 1.00 50.06 218 GLY A N 1
ATOM 1754 C CA . GLY A 1 218 ? 40.536 1.871 -57.133 1.00 50.06 218 GLY A CA 1
ATOM 1755 C C . GLY A 1 218 ? 39.597 3.026 -57.487 1.00 50.06 218 GLY A C 1
ATOM 1756 O O . GLY A 1 218 ? 39.951 3.941 -58.218 1.00 50.06 218 GLY A O 1
ATOM 1757 N N . ASN A 1 219 ? 38.494 3.065 -56.736 1.00 47.47 219 ASN A N 1
ATOM 1758 C CA . ASN A 1 219 ? 37.806 4.270 -56.253 1.00 47.47 219 ASN A CA 1
ATOM 1759 C C . ASN A 1 219 ? 36.627 4.855 -57.055 1.00 47.47 219 ASN A C 1
ATOM 1761 O O . ASN A 1 219 ? 36.012 5.792 -56.560 1.00 47.47 219 ASN A O 1
ATOM 1765 N N . ASN A 1 220 ? 36.218 4.269 -58.189 1.00 51.84 220 ASN A N 1
ATOM 1766 C CA . ASN A 1 220 ? 34.958 4.643 -58.875 1.00 51.84 220 ASN A CA 1
ATOM 1767 C C . ASN A 1 220 ? 33.871 3.541 -58.845 1.00 51.84 220 ASN A C 1
ATOM 1769 O O . ASN A 1 220 ? 32.906 3.561 -59.606 1.00 51.84 220 ASN A O 1
ATOM 1773 N N . SER A 1 221 ? 34.035 2.559 -57.955 1.00 61.34 221 SER A N 1
ATOM 1774 C CA . SER A 1 221 ? 33.269 1.305 -57.959 1.00 61.34 221 SER A CA 1
ATOM 1775 C C . SER A 1 221 ? 31.791 1.469 -57.609 1.00 61.34 221 SER A C 1
ATOM 1777 O O . SER A 1 221 ? 30.986 0.675 -58.061 1.00 61.34 221 SER A O 1
ATOM 1779 N N . TYR A 1 222 ? 31.405 2.462 -56.804 1.00 64.62 222 TYR A N 1
ATOM 1780 C CA . TYR A 1 222 ? 30.001 2.589 -56.396 1.00 64.62 222 TYR A CA 1
ATOM 1781 C C . TYR A 1 222 ? 29.140 3.249 -57.477 1.00 64.62 222 TYR A C 1
ATOM 1783 O O . TYR A 1 222 ? 28.058 2.758 -57.781 1.00 64.62 222 TYR A O 1
ATOM 1791 N N . TYR A 1 223 ? 29.626 4.341 -58.076 1.00 65.56 223 TYR A N 1
ATOM 1792 C CA . TYR A 1 223 ? 28.872 5.084 -59.087 1.00 65.56 223 TYR A CA 1
ATOM 1793 C C . TYR A 1 223 ? 28.709 4.270 -60.375 1.00 65.56 223 TYR A C 1
ATOM 1795 O O . TYR A 1 223 ? 27.602 4.167 -60.894 1.00 65.56 223 TYR A O 1
ATOM 1803 N N . ALA A 1 224 ? 29.783 3.624 -60.841 1.00 66.50 224 ALA A N 1
ATOM 1804 C CA . ALA A 1 224 ? 29.730 2.751 -62.012 1.00 66.50 224 ALA A CA 1
ATOM 1805 C C . ALA A 1 224 ? 28.780 1.557 -61.796 1.00 66.50 224 ALA A C 1
ATOM 1807 O O . ALA A 1 224 ? 27.929 1.291 -62.641 1.00 66.50 224 ALA A O 1
ATOM 1808 N N . SER A 1 225 ? 28.841 0.901 -60.632 1.00 63.72 225 SER A N 1
ATOM 1809 C CA . SER A 1 225 ? 27.982 -0.254 -60.340 1.00 63.72 225 SER A CA 1
ATOM 1810 C C . SER A 1 225 ? 26.519 0.119 -60.054 1.00 63.72 225 SER A C 1
ATOM 1812 O O . SER A 1 225 ? 25.622 -0.659 -60.371 1.00 63.72 225 SER A O 1
ATOM 1814 N N . ALA A 1 226 ? 26.234 1.300 -59.489 1.00 65.62 226 ALA A N 1
ATOM 1815 C CA . ALA A 1 226 ? 24.858 1.784 -59.305 1.00 65.62 226 ALA A CA 1
ATOM 1816 C C . ALA A 1 226 ? 24.191 2.195 -60.633 1.00 65.62 226 ALA A C 1
ATOM 1818 O O . ALA A 1 226 ? 22.965 2.141 -60.754 1.00 65.62 226 ALA A O 1
ATOM 1819 N N . HIS A 1 227 ? 25.002 2.562 -61.628 1.00 68.94 227 HIS A N 1
ATOM 1820 C CA . HIS A 1 227 ? 24.583 2.952 -62.973 1.00 68.94 227 HIS A CA 1
ATOM 1821 C C . HIS A 1 227 ? 24.937 1.894 -64.031 1.00 68.94 227 HIS A C 1
ATOM 1823 O O . HIS A 1 227 ? 25.212 2.227 -65.180 1.00 68.94 227 HIS A O 1
ATOM 1829 N N . LEU A 1 228 ? 24.886 0.607 -63.665 1.00 65.00 228 LEU A N 1
ATOM 1830 C CA . LEU A 1 228 ? 25.262 -0.504 -64.548 1.00 65.00 228 LEU A CA 1
ATOM 1831 C C . LEU A 1 228 ? 24.412 -0.538 -65.830 1.00 65.00 228 LEU A C 1
ATOM 1833 O O . LEU A 1 228 ? 24.913 -0.694 -66.939 1.00 65.00 228 LEU A O 1
ATOM 1837 N N . LYS A 1 229 ? 23.099 -0.352 -65.676 1.00 66.88 229 LYS A N 1
ATOM 1838 C CA . LYS A 1 229 ? 22.166 -0.152 -66.792 1.00 66.88 229 LYS A CA 1
ATOM 1839 C C . LYS A 1 229 ? 21.937 1.338 -67.009 1.00 66.88 229 LYS A C 1
ATOM 1841 O O . LYS A 1 229 ? 21.194 1.969 -66.251 1.00 66.88 229 LYS A O 1
ATOM 1846 N N . THR A 1 230 ? 22.574 1.898 -68.028 1.00 73.25 230 THR A N 1
ATOM 1847 C CA . THR A 1 230 ? 22.306 3.255 -68.514 1.00 73.25 230 THR A CA 1
ATOM 1848 C C . THR A 1 230 ? 21.692 3.193 -69.904 1.00 73.25 230 THR A C 1
ATOM 1850 O O . THR A 1 230 ? 22.076 2.379 -70.738 1.00 73.25 230 THR A O 1
ATOM 1853 N N . GLU A 1 231 ? 20.703 4.047 -70.132 1.00 77.94 231 GLU A N 1
ATOM 1854 C CA . GLU A 1 231 ? 20.091 4.262 -71.439 1.00 77.94 231 GLU A CA 1
ATOM 1855 C C . GLU A 1 231 ? 20.277 5.734 -71.809 1.00 77.94 231 GLU A C 1
ATOM 1857 O O . GLU A 1 231 ? 20.330 6.603 -70.932 1.00 77.94 231 GLU A O 1
ATOM 1862 N N . GLU A 1 232 ? 20.410 6.022 -73.101 1.00 78.50 232 GLU A N 1
ATOM 1863 C CA . GLU A 1 232 ? 20.436 7.397 -73.593 1.00 78.50 232 GLU A CA 1
ATOM 1864 C C . GLU A 1 232 ? 19.001 7.935 -73.600 1.00 78.50 232 GLU A C 1
ATOM 1866 O O . GLU A 1 232 ? 18.134 7.426 -74.315 1.00 78.50 232 GLU A O 1
ATOM 1871 N N . VAL A 1 233 ? 18.727 8.941 -72.767 1.00 84.56 233 VAL A N 1
ATOM 1872 C CA . VAL A 1 233 ? 17.369 9.463 -72.590 1.00 84.56 233 VAL A CA 1
ATOM 1873 C C . VAL A 1 233 ? 17.157 10.712 -73.436 1.00 84.56 233 VAL A C 1
ATOM 1875 O O . VAL A 1 233 ? 17.946 11.652 -73.404 1.00 84.56 233 VAL A O 1
ATOM 1878 N N . ARG A 1 234 ? 16.039 10.736 -74.166 1.00 86.81 234 ARG A N 1
ATOM 1879 C CA . ARG A 1 234 ? 15.548 11.902 -74.912 1.00 86.81 234 ARG A CA 1
ATOM 1880 C C . ARG A 1 234 ? 14.258 12.422 -74.288 1.00 86.81 234 ARG A C 1
ATOM 1882 O O . ARG A 1 234 ? 13.571 11.688 -73.576 1.00 86.81 234 ARG A O 1
ATOM 1889 N N . GLN A 1 235 ? 13.911 13.677 -74.579 1.00 87.88 235 GLN A N 1
ATOM 1890 C CA . GLN A 1 235 ? 12.652 14.263 -74.120 1.00 87.88 235 GLN A CA 1
ATOM 1891 C C . GLN A 1 235 ? 11.461 13.400 -74.579 1.00 87.88 235 GLN A C 1
ATOM 1893 O O . GLN A 1 235 ? 11.335 13.120 -75.775 1.00 87.88 235 GLN A O 1
ATOM 1898 N N . PRO A 1 236 ? 10.580 12.968 -73.660 1.00 88.94 236 PRO A N 1
ATOM 1899 C CA . PRO A 1 236 ? 9.436 12.146 -74.019 1.00 88.94 236 PRO A CA 1
ATOM 1900 C C . PRO A 1 236 ? 8.430 12.960 -74.840 1.00 88.94 236 PRO A C 1
ATOM 1902 O O . PRO A 1 236 ? 8.128 14.107 -74.513 1.00 88.94 236 PRO A O 1
ATOM 1905 N N . SER A 1 237 ? 7.845 12.341 -75.868 1.00 87.25 237 SER A N 1
ATOM 1906 C CA . SER A 1 237 ? 6.923 12.993 -76.815 1.00 87.25 237 SER A CA 1
ATOM 1907 C C . SER A 1 237 ? 5.615 13.500 -76.193 1.00 87.25 237 SER A C 1
ATOM 1909 O O . SER A 1 237 ? 4.850 14.195 -76.853 1.00 87.25 237 SER A O 1
ATOM 1911 N N . ILE A 1 238 ? 5.342 13.140 -74.935 1.00 92.25 238 ILE A N 1
ATOM 1912 C CA . ILE A 1 238 ? 4.186 13.615 -74.166 1.00 92.25 238 ILE A CA 1
ATOM 1913 C C . ILE A 1 238 ? 4.382 15.036 -73.613 1.00 92.25 238 ILE A C 1
ATOM 1915 O O . ILE A 1 238 ? 3.405 15.697 -73.271 1.00 92.25 238 ILE A O 1
ATOM 1919 N N . LEU A 1 239 ? 5.628 15.512 -73.512 1.00 88.31 239 LEU A N 1
ATOM 1920 C CA . LEU A 1 239 ? 5.932 16.848 -73.010 1.00 88.31 239 LEU A CA 1
ATOM 1921 C C . LEU A 1 239 ? 5.817 17.868 -74.151 1.00 88.31 239 LEU A C 1
ATOM 1923 O O . LEU A 1 239 ? 6.655 17.889 -75.051 1.00 88.31 239 LEU A O 1
ATOM 1927 N N . VAL A 1 240 ? 4.787 18.717 -74.097 1.00 86.31 240 VAL A N 1
ATOM 1928 C CA . VAL A 1 240 ? 4.484 19.755 -75.098 1.00 86.31 240 VAL A CA 1
ATOM 1929 C C . VAL A 1 240 ? 4.542 21.136 -74.437 1.00 86.31 240 VAL A C 1
ATOM 1931 O O . VAL A 1 240 ? 4.054 21.301 -73.322 1.00 86.31 240 VAL A O 1
ATOM 1934 N N . GLY A 1 241 ? 5.108 22.136 -75.122 1.00 85.06 241 GLY A N 1
ATOM 1935 C CA . GLY A 1 241 ? 5.163 23.524 -74.635 1.00 85.06 241 GLY A CA 1
ATOM 1936 C C . GLY A 1 241 ? 6.499 23.963 -74.020 1.00 85.06 241 GLY A C 1
ATOM 1937 O O . GLY A 1 241 ? 6.561 25.038 -73.431 1.00 85.06 241 GLY A O 1
ATOM 1938 N N . GLY A 1 242 ? 7.564 23.172 -74.176 1.00 86.62 242 GLY A N 1
ATOM 1939 C CA . GLY A 1 242 ? 8.926 23.535 -73.777 1.00 86.62 242 GLY A CA 1
ATOM 1940 C C . GLY A 1 242 ? 9.953 22.476 -74.184 1.00 86.62 242 GLY A C 1
ATOM 1941 O O . GLY A 1 242 ? 9.589 21.326 -74.435 1.00 86.62 242 GLY A O 1
ATOM 1942 N N . GLU A 1 243 ? 11.226 22.866 -74.248 1.00 86.69 243 GLU A N 1
ATOM 1943 C CA . GLU A 1 243 ? 12.362 21.962 -74.466 1.00 86.69 243 GLU A CA 1
ATOM 1944 C C . GLU A 1 243 ? 13.098 21.732 -73.142 1.00 86.69 243 GLU A C 1
ATOM 1946 O O . GLU A 1 243 ? 13.339 22.680 -72.387 1.00 86.69 243 GLU A O 1
ATOM 1951 N N . LEU A 1 244 ? 13.433 20.474 -72.844 1.00 88.06 244 LEU A N 1
ATOM 1952 C CA . LEU A 1 244 ? 14.207 20.138 -71.650 1.00 88.06 244 LEU A CA 1
ATOM 1953 C C . LEU A 1 244 ? 15.639 20.655 -71.787 1.00 88.06 244 LEU A C 1
ATOM 1955 O O . LEU A 1 244 ? 16.309 20.414 -72.791 1.00 88.06 244 LEU A O 1
ATOM 1959 N N . LYS A 1 245 ? 16.130 21.325 -70.743 1.00 88.31 245 LYS A N 1
ATOM 1960 C CA . LYS A 1 245 ? 17.533 21.748 -70.681 1.00 88.31 245 LYS A CA 1
ATOM 1961 C C . LYS A 1 245 ? 18.443 20.546 -70.431 1.00 88.31 245 LYS A C 1
ATOM 1963 O O . LYS A 1 245 ? 18.027 19.547 -69.849 1.00 88.31 245 LYS A O 1
ATOM 1968 N N . GLU A 1 246 ? 19.712 20.670 -70.807 1.00 85.31 246 GLU A N 1
ATOM 1969 C CA . GLU A 1 246 ? 20.703 19.590 -70.705 1.00 85.31 246 GLU A CA 1
ATOM 1970 C C . GLU A 1 246 ? 20.802 18.996 -69.291 1.00 85.31 246 GLU A C 1
ATOM 1972 O O . GLU A 1 246 ? 20.761 17.781 -69.127 1.00 85.31 246 GLU A O 1
ATOM 1977 N N . TYR A 1 247 ? 20.808 19.835 -68.251 1.00 86.12 247 TYR A N 1
ATOM 1978 C CA . TYR A 1 247 ? 20.831 19.365 -66.863 1.00 86.12 247 TYR A CA 1
ATOM 1979 C C . TYR A 1 247 ? 19.575 18.557 -66.480 1.00 86.12 247 TYR A C 1
ATOM 1981 O O . TYR A 1 247 ? 19.659 17.618 -65.690 1.00 86.12 247 TYR A O 1
ATOM 1989 N N . GLN A 1 248 ? 18.413 18.874 -67.064 1.00 85.62 248 GLN A N 1
ATOM 1990 C CA . GLN A 1 248 ? 17.163 18.142 -66.834 1.00 85.62 248 GLN A CA 1
ATOM 1991 C C . GLN A 1 248 ? 17.202 16.781 -67.533 1.00 85.62 248 GLN A C 1
ATOM 1993 O O . GLN A 1 248 ? 16.715 15.796 -66.981 1.00 85.62 248 GLN A O 1
ATOM 1998 N N . LEU A 1 249 ? 17.818 16.707 -68.718 1.00 87.12 249 LEU A N 1
ATOM 1999 C CA . LEU A 1 249 ? 18.055 15.446 -69.423 1.00 87.12 249 LEU A CA 1
ATOM 2000 C C . LEU A 1 249 ? 19.060 14.564 -68.673 1.00 87.12 249 LEU A C 1
ATOM 2002 O O . LEU A 1 249 ? 18.803 13.375 -68.514 1.00 87.12 249 LEU A O 1
ATOM 2006 N N . LEU A 1 250 ? 20.140 15.142 -68.135 1.00 84.88 250 LEU A N 1
ATOM 2007 C CA . LEU A 1 250 ? 21.109 14.426 -67.297 1.00 84.88 250 LEU A CA 1
ATOM 2008 C C . LEU A 1 250 ? 20.469 13.909 -66.000 1.00 84.88 250 LEU A C 1
ATOM 2010 O O . LEU A 1 250 ? 20.664 12.751 -65.629 1.00 84.88 250 LEU A O 1
ATOM 2014 N N . GLY A 1 251 ? 19.646 14.726 -65.335 1.00 86.69 251 GLY A N 1
ATOM 2015 C CA . GLY A 1 251 ? 18.884 14.305 -64.158 1.00 86.69 251 GLY A CA 1
ATOM 2016 C C . GLY A 1 251 ? 17.880 13.192 -64.475 1.00 86.69 251 GLY A C 1
ATOM 2017 O O . GLY A 1 251 ? 17.763 12.222 -63.725 1.00 86.69 251 GLY A O 1
ATOM 2018 N N . LEU A 1 252 ? 17.196 13.278 -65.618 1.00 87.25 252 LEU A N 1
ATOM 2019 C CA . LEU A 1 252 ? 16.280 12.236 -66.078 1.00 87.25 252 LEU A CA 1
ATOM 2020 C C . LEU A 1 252 ? 17.024 10.937 -66.419 1.00 87.25 252 LEU A C 1
ATOM 2022 O O . LEU A 1 252 ? 16.583 9.862 -66.017 1.00 87.25 252 LEU A O 1
ATOM 2026 N N . GLN A 1 253 ? 18.170 11.024 -67.096 1.00 86.31 253 GLN A N 1
ATOM 2027 C CA . GLN A 1 253 ? 19.035 9.881 -67.384 1.00 86.31 253 GLN A CA 1
ATOM 2028 C C . GLN A 1 253 ? 19.501 9.190 -66.097 1.00 86.31 253 GLN A C 1
ATOM 2030 O O . GLN A 1 253 ? 19.464 7.961 -65.998 1.00 86.31 253 GLN A O 1
ATOM 2035 N N . TRP A 1 254 ? 19.864 9.972 -65.080 1.00 84.50 254 TRP A N 1
ATOM 2036 C CA . TRP A 1 254 ? 20.228 9.460 -63.764 1.00 84.50 254 TRP A CA 1
ATOM 2037 C C . TRP A 1 254 ? 19.064 8.718 -63.085 1.00 84.50 254 TRP A C 1
ATOM 2039 O O . TRP A 1 254 ? 19.240 7.591 -62.616 1.00 84.50 254 TRP A O 1
ATOM 2049 N N . LEU A 1 255 ? 17.853 9.288 -63.103 1.00 85.94 255 LEU A N 1
ATOM 2050 C CA . LEU A 1 255 ? 16.648 8.660 -62.543 1.00 85.94 255 LEU A CA 1
ATOM 2051 C C . LEU A 1 255 ? 16.267 7.359 -63.263 1.00 85.94 255 LEU A C 1
ATOM 2053 O O . LEU A 1 255 ? 15.937 6.365 -62.612 1.00 85.94 255 LEU A O 1
ATOM 2057 N N . VAL A 1 256 ? 16.330 7.348 -64.597 1.00 86.75 256 VAL A N 1
ATOM 2058 C CA . VAL A 1 256 ? 16.066 6.152 -65.411 1.00 86.75 256 VAL A CA 1
ATOM 2059 C C . VAL A 1 256 ? 17.079 5.059 -65.088 1.00 86.75 256 VAL A C 1
ATOM 2061 O O . VAL A 1 256 ? 16.700 3.904 -64.886 1.00 86.75 256 VAL A O 1
ATOM 2064 N N . SER A 1 257 ? 18.355 5.419 -64.945 1.00 82.56 257 SER A N 1
ATOM 2065 C CA . SER A 1 257 ? 19.387 4.466 -64.554 1.00 82.56 257 SER A CA 1
ATOM 2066 C C . SER A 1 257 ? 19.122 3.866 -63.166 1.00 82.56 2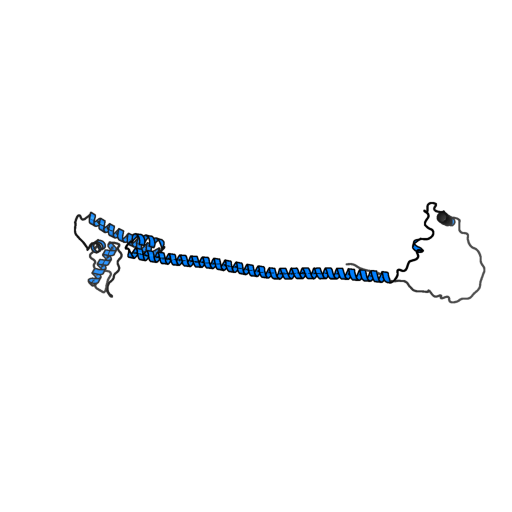57 SER A C 1
ATOM 2068 O O . SER A 1 257 ? 19.189 2.647 -63.006 1.00 82.56 257 SER A O 1
ATOM 2070 N N . LEU A 1 258 ? 18.713 4.662 -62.174 1.00 84.12 258 LEU A N 1
ATOM 2071 C CA . LEU A 1 258 ? 18.321 4.129 -60.862 1.00 84.12 258 LEU A CA 1
ATOM 2072 C C . LEU A 1 258 ? 17.120 3.177 -60.953 1.00 84.12 258 LEU A C 1
ATOM 2074 O O . LEU A 1 258 ? 17.148 2.085 -60.381 1.00 84.12 258 LEU A O 1
ATOM 2078 N N . TYR A 1 259 ? 16.091 3.541 -61.721 1.00 83.94 259 TYR A N 1
ATOM 2079 C CA . TYR A 1 259 ? 14.905 2.705 -61.923 1.00 83.94 259 TYR A CA 1
ATOM 2080 C C . TYR A 1 259 ? 15.239 1.357 -62.585 1.00 83.94 259 TYR A C 1
ATOM 2082 O O . TYR A 1 259 ? 14.742 0.296 -62.172 1.00 83.94 259 TYR A O 1
ATOM 2090 N N . ASN A 1 260 ? 16.121 1.378 -63.585 1.00 82.19 260 ASN A N 1
ATOM 2091 C CA . ASN A 1 260 ? 16.571 0.189 -64.306 1.00 82.19 260 ASN A CA 1
ATOM 2092 C C . ASN A 1 260 ? 17.406 -0.740 -63.416 1.00 82.19 260 ASN A C 1
ATOM 2094 O O . ASN A 1 260 ? 17.266 -1.963 -63.509 1.00 82.19 260 ASN A O 1
ATOM 2098 N N . ASN A 1 261 ? 18.185 -0.175 -62.491 1.00 78.19 261 ASN A N 1
ATOM 2099 C CA . ASN A 1 261 ? 18.955 -0.921 -61.492 1.00 78.19 261 ASN A CA 1
ATOM 2100 C C . ASN A 1 261 ? 18.162 -1.216 -60.199 1.00 78.19 261 ASN A C 1
ATOM 2102 O O . ASN A 1 261 ? 18.693 -1.832 -59.279 1.00 78.19 261 ASN A O 1
ATOM 2106 N N . LYS A 1 262 ? 16.871 -0.843 -60.141 1.00 76.69 262 LYS A N 1
ATOM 2107 C CA . LYS A 1 262 ? 15.966 -1.046 -58.987 1.00 76.69 262 LYS A CA 1
ATOM 2108 C C . LYS A 1 262 ? 16.502 -0.417 -57.694 1.00 76.69 262 LYS A C 1
ATOM 2110 O O . LYS A 1 262 ? 16.254 -0.923 -56.599 1.00 76.69 262 LYS A O 1
ATOM 2115 N N . LEU A 1 263 ? 17.221 0.692 -57.836 1.00 78.31 263 LEU A N 1
ATOM 2116 C CA . LEU A 1 263 ? 17.757 1.491 -56.744 1.00 78.31 263 LEU A CA 1
ATOM 2117 C C . LEU A 1 263 ? 16.873 2.717 -56.511 1.00 78.31 263 LEU A C 1
ATOM 2119 O O . LEU A 1 263 ? 16.279 3.265 -57.438 1.00 78.31 263 LEU A O 1
ATOM 2123 N N . ASN A 1 264 ? 16.803 3.155 -55.257 1.00 82.50 264 ASN A N 1
ATOM 2124 C CA . ASN A 1 264 ? 16.182 4.424 -54.894 1.00 82.50 264 ASN A CA 1
ATOM 2125 C C . ASN A 1 264 ? 17.273 5.491 -54.758 1.00 82.50 264 ASN A C 1
ATOM 2127 O O . ASN A 1 264 ? 18.378 5.189 -54.310 1.00 82.50 264 ASN A O 1
ATOM 2131 N N . GLY A 1 265 ? 16.954 6.737 -55.101 1.00 81.00 265 GLY A N 1
ATOM 2132 C CA . GLY A 1 265 ? 17.862 7.874 -54.966 1.00 81.00 265 GLY A CA 1
ATOM 2133 C C . GLY A 1 265 ? 17.146 9.095 -54.408 1.00 81.00 265 GLY A C 1
ATOM 2134 O O . GLY A 1 265 ? 15.924 9.206 -54.491 1.00 81.00 265 GLY A O 1
ATOM 2135 N N . ILE A 1 266 ? 17.919 10.004 -53.822 1.00 81.00 266 ILE A N 1
ATOM 2136 C CA . ILE A 1 266 ? 17.445 11.308 -53.355 1.00 81.00 266 ILE A CA 1
ATOM 2137 C C . ILE A 1 266 ? 18.083 12.358 -54.261 1.00 81.00 266 ILE A C 1
ATOM 2139 O O . ILE A 1 266 ? 19.302 12.365 -54.419 1.00 81.00 266 ILE A O 1
ATOM 2143 N N . LEU A 1 267 ? 17.267 13.232 -54.852 1.00 79.94 267 LEU A N 1
ATOM 2144 C CA . LEU A 1 267 ? 17.756 14.414 -55.558 1.00 79.94 267 LEU A CA 1
ATOM 2145 C C . LEU A 1 267 ? 18.122 15.471 -54.516 1.00 79.94 267 LEU A C 1
ATOM 2147 O O . LEU A 1 267 ? 17.272 15.881 -53.727 1.00 79.94 267 LEU A O 1
ATOM 2151 N N . ALA A 1 268 ? 19.387 15.876 -54.495 1.00 80.19 268 ALA A N 1
ATOM 2152 C CA . ALA A 1 268 ? 19.929 16.825 -53.526 1.00 80.19 268 ALA A CA 1
ATOM 2153 C C . ALA A 1 268 ? 20.461 18.087 -54.224 1.00 80.19 268 ALA A C 1
ATOM 2155 O O . ALA A 1 268 ? 21.552 18.548 -53.902 1.00 80.19 268 ALA A O 1
ATOM 2156 N N . ASP A 1 269 ? 19.719 18.598 -55.211 1.00 78.56 269 ASP A N 1
ATOM 2157 C CA . ASP A 1 269 ? 20.130 19.770 -55.990 1.00 78.56 269 ASP A CA 1
ATOM 2158 C C . ASP A 1 269 ? 19.665 21.090 -55.346 1.00 78.56 269 ASP A C 1
ATOM 2160 O O . ASP A 1 269 ? 18.615 21.154 -54.693 1.00 78.56 269 ASP A O 1
ATOM 2164 N N . GLU A 1 270 ? 20.457 22.146 -55.519 1.00 71.56 270 GLU A N 1
ATOM 2165 C CA . GLU A 1 270 ? 20.201 23.484 -54.983 1.00 71.56 270 GLU A CA 1
ATOM 2166 C C . GLU A 1 270 ? 19.082 24.167 -55.784 1.00 71.56 270 GLU A C 1
ATOM 2168 O O . GLU A 1 270 ? 19.293 24.690 -56.867 1.00 71.56 270 GLU A O 1
ATOM 2173 N N . MET A 1 271 ? 17.867 24.152 -55.232 1.00 52.09 271 MET A N 1
ATOM 2174 C CA . MET A 1 271 ? 16.739 25.043 -55.552 1.00 52.09 271 MET A CA 1
ATOM 2175 C C . MET A 1 271 ? 16.512 25.418 -57.038 1.00 52.09 271 MET A C 1
ATOM 2177 O O . MET A 1 271 ? 17.023 26.420 -57.530 1.00 52.09 271 MET A O 1
ATOM 2181 N N . GLY A 1 272 ? 15.549 24.742 -57.677 1.00 62.50 272 GLY A N 1
ATOM 2182 C CA . GLY A 1 272 ? 14.840 25.255 -58.863 1.00 62.50 272 GLY A CA 1
ATOM 2183 C C . GLY A 1 272 ? 15.371 24.769 -60.215 1.00 62.50 272 GLY A C 1
ATOM 2184 O O . GLY A 1 272 ? 15.828 25.576 -61.022 1.00 62.50 272 GLY A O 1
ATOM 2185 N N . LEU A 1 273 ? 15.253 23.459 -60.459 1.00 55.22 273 LEU A N 1
ATOM 2186 C CA . LEU A 1 273 ? 15.464 22.800 -61.758 1.00 55.22 273 LEU A CA 1
ATOM 2187 C C . LEU A 1 273 ? 14.343 23.092 -62.765 1.00 55.22 273 LEU A C 1
ATOM 2189 O O . LEU A 1 273 ? 13.160 23.030 -62.364 1.00 55.22 273 LEU A O 1
#

Foldseek 3Di:
DDDDDDDDDDDDDDDDDDDDDDDDDDDDDDDDDDDDDDPVCVVVVVVVVVVVVVVVVVPDPPPDDDDDPPDDPVVPDDDDDDDVVVVVVVVVVVVVVVVVVVVVVVVVVVVVVVVVVVVVVVVVVVVVVVVVVVVVVVVVVVVVVVVVVVVVVVVVVVLVVVLVVCVVVVPVPVNVVSVVVVPPVVVVVVVVVVVVVVVLLVVLLVVVCVVDPDDDDDDPSNVCSLQVDFDQDADDPVDPDDHDDPVRSVVVRVVVSNVVSVHDDDDPDDDDD

InterPro domains:
  IPR000330 SNF2, N-terminal domain [PF00176] (247-273)
  IPR038718 SNF2-like, N-terminal domain superfamily [G3DSA:3.40.50.10810] (215-273)

Organism: Phaeodactylum tricornutum (NCBI:txid2850)